Protein AF-A0AAW3SNQ5-F1 (afdb_monomer_lite)

Radius of gyration: 19.01 Å; chains: 1; bounding box: 57×37×53 Å

InterPro domains:
  IPR010557 Protein of unknown function DUF1133 [PF06576] (1-175)

pLDDT: mean 75.86, std 16.38, range [33.84, 95.19]

Secondary structure (DSSP, 8-state):
----S-SS-TT-TT---HHHHHHHHHHHHHHHHHHHHTT-HHHHHHHHHHHTSSS--HHHHHHHHHHHHHTT---HHHHHHHHHHHHHTTT-STT---HHHHHHHHHHHHHHTTT-HHHHHHHIIIIIS---HHHHHHHHHHH-TTS-HHHHHHHHHHHHHHHHHHHHHHHHHHTT--GGGGS--------

Sequence (191 aa):
MIYPSEVGRGGELLRLRTLESVWIQGKLKMWGRWSAINTSPTATDMFKKLLGKYVVSQDDMSKALKALRKKGCSSKELESWVNDMLQQSRHSSLVFCTDDEGLAMDKVIAGAMKDNQPLLRLLERRYQGKMSMREIAEEFHLSHPEMSFMTCRRRIDVWLGMAESMLYQPMCDAFETSSERFYLQSEPITG

Organism: NCBI:txid1201031

Foldseek 3Di:
DDDPQDPDDPDPPQFHGPVLLVVLVLLLLQLLLLVLQVVDPVLVVLVLVQLVDPDRDLVSLVVSLVVCVVVVVPPVVVNVSSVVLSVVVVVDPSNYDHPVSNVLLVVLLCVLCVVPVVLSVLSNCVRNVVDDLLRQLVVVCVVPVVDDSVVSSVVSVSSPSNSSRSSSVSSCVSVVNPPCPPDDPDDPPPD

Structure (mmCIF, N/CA/C/O backbone):
data_AF-A0AAW3SNQ5-F1
#
_entry.id   AF-A0AAW3SNQ5-F1
#
loop_
_atom_site.group_PDB
_atom_site.id
_atom_site.type_symbol
_atom_site.label_atom_id
_atom_site.label_alt_id
_atom_site.label_comp_id
_atom_site.label_asym_id
_atom_site.label_entity_id
_atom_site.label_seq_id
_atom_site.pdbx_PDB_ins_code
_atom_site.Cartn_x
_atom_site.Cartn_y
_atom_site.Cartn_z
_atom_site.occupancy
_atom_site.B_iso_or_equiv
_atom_site.auth_seq_id
_atom_site.auth_comp_id
_atom_site.auth_as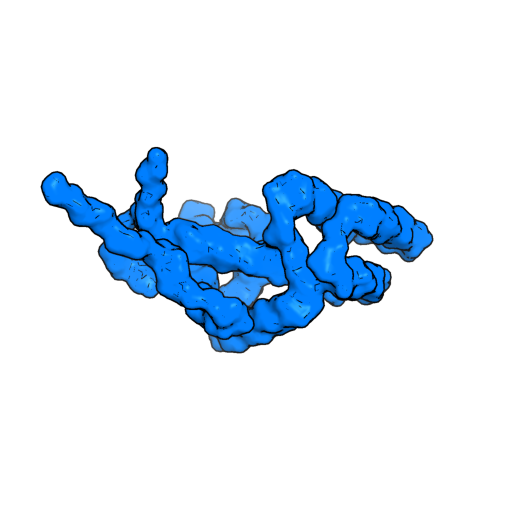ym_id
_atom_site.auth_atom_id
_atom_site.pdbx_PDB_model_num
ATOM 1 N N . MET A 1 1 ? -17.306 19.735 -15.361 1.00 34.09 1 MET A N 1
ATOM 2 C CA . MET A 1 1 ? -15.949 19.169 -15.517 1.00 34.09 1 MET A CA 1
ATOM 3 C C . MET A 1 1 ? -16.126 17.705 -15.885 1.00 34.09 1 MET A C 1
ATOM 5 O O . MET A 1 1 ? -16.608 16.949 -15.054 1.00 34.09 1 MET A O 1
ATOM 9 N N . ILE A 1 2 ? -15.884 17.350 -17.148 1.00 40.62 2 ILE A N 1
ATOM 10 C CA . ILE A 1 2 ? -16.050 15.986 -17.669 1.00 40.62 2 ILE A CA 1
ATOM 11 C C . ILE A 1 2 ? -14.773 15.226 -17.308 1.00 40.62 2 ILE A C 1
ATOM 13 O O . ILE A 1 2 ? -13.710 15.542 -17.838 1.00 40.62 2 ILE A O 1
ATOM 17 N N . TYR A 1 3 ? -14.847 14.297 -16.356 1.00 40.34 3 TYR A N 1
ATOM 18 C CA . TYR A 1 3 ? -13.737 13.382 -16.105 1.00 40.34 3 TYR A CA 1
ATOM 19 C C . TYR A 1 3 ? -13.744 12.315 -17.205 1.00 40.34 3 TYR A C 1
ATOM 21 O O . TYR A 1 3 ? -14.783 11.684 -17.401 1.00 40.34 3 TYR A O 1
ATOM 29 N N . PRO A 1 4 ? -12.629 12.091 -17.920 1.00 41.34 4 PRO A N 1
ATOM 30 C CA . PRO A 1 4 ? -12.526 10.960 -18.828 1.00 41.34 4 PRO A CA 1
ATOM 31 C C . PRO A 1 4 ? -12.700 9.667 -18.024 1.00 41.34 4 PRO A C 1
ATOM 33 O O . PRO A 1 4 ? -11.995 9.450 -17.032 1.00 41.34 4 PRO A O 1
ATOM 36 N N . SER A 1 5 ? -13.638 8.815 -18.439 1.00 50.88 5 SER A N 1
ATOM 37 C CA . SER A 1 5 ? -13.810 7.463 -17.888 1.00 50.88 5 SER A CA 1
ATOM 38 C C . SER A 1 5 ? -12.541 6.622 -18.074 1.00 50.88 5 SER A C 1
ATOM 40 O O . SER A 1 5 ? -12.231 5.777 -17.235 1.00 50.88 5 SER A O 1
ATOM 42 N N . GLU A 1 6 ? -11.770 6.924 -19.123 1.00 43.19 6 GLU A N 1
ATOM 43 C CA . GLU A 1 6 ? -10.512 6.279 -19.488 1.00 43.19 6 GLU A CA 1
ATOM 44 C C . GLU A 1 6 ? -9.504 7.327 -19.995 1.00 43.19 6 GLU A C 1
ATOM 46 O O . GLU A 1 6 ? -9.829 8.186 -20.815 1.00 43.19 6 GLU A O 1
ATOM 51 N N . VAL A 1 7 ? -8.256 7.265 -19.522 1.00 44.06 7 VAL A N 1
ATOM 52 C CA . VAL A 1 7 ? -7.115 8.002 -20.098 1.00 44.06 7 VAL A CA 1
ATOM 53 C C . VAL A 1 7 ? -6.274 7.036 -20.943 1.00 44.06 7 VAL A C 1
ATOM 55 O O . VAL A 1 7 ? -5.194 6.610 -20.537 1.00 44.06 7 VAL A O 1
ATOM 58 N N . GLY A 1 8 ? -6.793 6.629 -22.106 1.00 48.34 8 GLY A N 1
ATOM 59 C CA . GLY A 1 8 ? -6.123 5.690 -23.019 1.00 48.34 8 GLY A CA 1
ATOM 60 C C . GLY A 1 8 ? -7.058 5.083 -24.072 1.00 48.34 8 GLY A C 1
ATOM 61 O O . GLY A 1 8 ? -8.258 5.325 -24.036 1.00 48.34 8 GLY A O 1
ATOM 62 N N . ARG A 1 9 ? -6.513 4.316 -25.032 1.00 38.59 9 ARG A N 1
ATOM 63 C CA . ARG A 1 9 ? -7.330 3.542 -25.988 1.00 38.59 9 ARG A CA 1
ATOM 64 C C . ARG A 1 9 ? -8.012 2.397 -25.237 1.00 38.59 9 ARG A C 1
ATOM 66 O O . ARG A 1 9 ? -7.312 1.561 -24.669 1.00 38.59 9 ARG A O 1
ATOM 73 N N . GLY A 1 10 ? -9.341 2.350 -25.269 1.00 33.84 10 GLY A N 1
ATOM 74 C CA . GLY A 1 10 ? -10.113 1.236 -24.720 1.00 33.84 10 GLY A CA 1
ATOM 75 C C . GLY A 1 10 ? -9.708 -0.095 -25.364 1.00 33.84 10 GLY A C 1
ATOM 76 O O . GLY A 1 10 ? -9.538 -0.172 -26.583 1.00 33.84 10 GLY A O 1
ATOM 77 N N . GLY A 1 11 ? -9.521 -1.130 -24.537 1.00 43.62 11 GLY A N 1
ATOM 78 C CA . GLY A 1 11 ? -9.205 -2.497 -24.978 1.00 43.62 11 GLY A CA 1
ATOM 79 C C . GLY A 1 11 ? -7.876 -3.092 -24.490 1.00 43.62 11 GLY A C 1
ATOM 80 O O . GLY A 1 11 ? -7.612 -4.259 -24.773 1.00 43.62 11 GLY A O 1
ATOM 81 N N . GLU A 1 12 ? -7.043 -2.365 -23.736 1.00 46.72 12 GLU A N 1
ATOM 82 C CA . GLU A 1 12 ? -5.938 -2.999 -22.996 1.00 46.72 12 GLU A CA 1
ATOM 83 C C . GLU A 1 12 ? -6.514 -3.760 -21.791 1.00 46.72 12 GLU A C 1
ATOM 85 O O . GLU A 1 12 ? -6.848 -3.161 -20.772 1.00 46.72 12 GLU A O 1
ATOM 90 N N . LEU A 1 13 ? -6.627 -5.087 -21.929 1.00 48.47 13 LEU A N 1
ATOM 91 C CA . LEU A 1 13 ? -7.238 -6.078 -21.020 1.00 48.47 13 LEU A CA 1
ATOM 92 C C . LEU A 1 13 ? -6.841 -6.035 -19.522 1.00 48.47 13 LEU A C 1
ATOM 94 O O . LEU A 1 13 ? -7.272 -6.896 -18.762 1.00 48.47 13 LEU A O 1
ATOM 98 N N . LEU A 1 14 ? -6.016 -5.087 -19.075 1.00 56.34 14 LEU A N 1
ATOM 99 C CA . LEU A 1 14 ? -5.434 -5.067 -17.731 1.00 56.34 14 LEU A CA 1
ATOM 100 C C . LEU A 1 14 ? -5.520 -3.713 -17.013 1.00 56.34 14 LEU A C 1
ATOM 102 O O . LEU A 1 14 ? -4.988 -3.607 -15.908 1.00 56.34 14 LEU A O 1
ATOM 106 N N . ARG A 1 15 ? -6.159 -2.681 -17.583 1.00 65.75 15 ARG A N 1
ATOM 107 C CA . ARG A 1 15 ? -6.172 -1.343 -16.970 1.00 65.75 15 ARG A CA 1
ATOM 108 C C . ARG A 1 15 ? -7.539 -0.971 -16.397 1.00 65.75 15 ARG A C 1
ATOM 110 O O . ARG A 1 15 ? -8.515 -0.852 -17.126 1.00 65.75 15 ARG A O 1
ATOM 117 N N . LEU A 1 16 ? -7.562 -0.745 -15.085 1.00 79.25 16 LEU A N 1
ATOM 118 C CA . LEU A 1 16 ? -8.713 -0.215 -14.356 1.00 79.25 16 LEU A CA 1
ATOM 119 C C . LEU A 1 16 ? -9.071 1.203 -14.829 1.00 79.25 16 LEU A C 1
ATOM 121 O O . LEU A 1 16 ? -8.192 2.001 -15.175 1.00 79.25 16 LEU A O 1
ATOM 125 N N . ARG A 1 17 ? -10.363 1.531 -14.791 1.00 80.81 17 ARG A N 1
ATOM 126 C CA . ARG A 1 17 ? -10.869 2.893 -15.005 1.00 80.81 17 ARG A CA 1
ATOM 127 C C . ARG A 1 17 ? -10.468 3.796 -13.847 1.00 80.81 17 ARG A C 1
ATOM 129 O O . ARG A 1 17 ? -10.208 3.341 -12.736 1.00 80.81 17 ARG A O 1
ATOM 136 N N . THR A 1 18 ? -10.491 5.107 -14.077 1.00 77.81 18 THR A N 1
ATOM 137 C CA . THR A 1 18 ? -9.990 6.104 -13.115 1.00 77.81 18 THR A CA 1
ATOM 138 C C . THR A 1 18 ? -10.583 5.936 -11.709 1.00 77.81 18 THR A C 1
ATOM 140 O O . THR A 1 18 ? -9.846 5.965 -10.725 1.00 77.81 18 THR A O 1
ATOM 143 N N . LEU A 1 19 ? -11.900 5.729 -11.591 1.00 79.44 19 LEU A N 1
ATOM 144 C CA . LEU A 1 19 ? -12.560 5.562 -10.290 1.00 79.44 19 LEU A CA 1
ATOM 145 C C . LEU A 1 19 ? -12.250 4.213 -9.631 1.00 79.44 19 LEU A C 1
ATOM 147 O O . LEU A 1 19 ? -12.077 4.158 -8.415 1.00 79.44 19 LEU A O 1
ATOM 151 N N . GLU A 1 20 ? -12.125 3.150 -10.424 1.00 82.62 20 GLU A N 1
ATOM 152 C CA . GLU A 1 20 ? -11.753 1.813 -9.951 1.00 82.62 20 GLU A CA 1
ATOM 153 C C . GLU A 1 20 ? -10.324 1.827 -9.399 1.00 82.62 20 GLU A C 1
ATOM 155 O O . GLU A 1 20 ? -10.095 1.375 -8.276 1.00 82.62 20 GLU A O 1
ATOM 160 N N . SER A 1 21 ? -9.388 2.447 -10.133 1.00 83.31 21 SER A N 1
ATOM 161 C CA . SER A 1 21 ? -8.015 2.683 -9.679 1.00 83.31 21 SER A CA 1
ATOM 162 C C . SER A 1 21 ? -7.989 3.485 -8.383 1.00 83.31 21 SER A C 1
ATOM 164 O O . SER A 1 21 ? -7.345 3.079 -7.423 1.00 83.31 21 SER A O 1
ATOM 166 N N . VAL A 1 22 ? -8.708 4.608 -8.308 1.00 83.25 22 VAL A N 1
ATOM 167 C CA . VAL A 1 22 ? -8.738 5.433 -7.088 1.00 83.25 22 VAL A CA 1
ATOM 168 C C . VAL A 1 22 ? -9.273 4.638 -5.896 1.00 83.25 22 VAL A C 1
ATOM 170 O O . VAL A 1 22 ? -8.725 4.745 -4.796 1.00 83.25 22 VAL A O 1
ATOM 173 N N . TRP A 1 23 ? -10.304 3.820 -6.106 1.00 86.12 23 TRP A N 1
ATOM 174 C CA . TRP A 1 23 ? -10.894 3.007 -5.051 1.00 86.12 23 TRP A CA 1
ATOM 175 C C . TRP A 1 23 ? -9.940 1.916 -4.554 1.00 86.12 23 TRP A C 1
ATOM 177 O O . TRP A 1 23 ? -9.669 1.859 -3.350 1.00 86.12 23 TRP A O 1
ATOM 187 N N . ILE A 1 24 ? -9.372 1.100 -5.452 1.00 89.75 24 ILE A N 1
ATOM 188 C CA . ILE A 1 24 ? -8.464 0.016 -5.047 1.00 89.75 24 ILE A CA 1
ATOM 189 C C . ILE A 1 24 ? -7.181 0.570 -4.431 1.00 89.75 24 ILE A C 1
ATOM 191 O O . ILE A 1 24 ? -6.734 0.081 -3.399 1.00 89.75 24 ILE A O 1
ATOM 195 N N . GLN A 1 25 ? -6.634 1.659 -4.976 1.00 90.38 25 GLN A N 1
ATOM 196 C CA . GLN A 1 25 ? -5.469 2.330 -4.401 1.00 90.38 25 GLN A CA 1
ATOM 197 C C . GLN A 1 25 ? -5.784 2.912 -3.020 1.00 90.38 25 GLN A C 1
ATOM 199 O O . GLN A 1 25 ? -4.914 2.938 -2.151 1.00 90.38 25 GLN A O 1
ATOM 204 N N . GLY A 1 26 ? -7.016 3.378 -2.793 1.00 86.69 26 GLY A N 1
ATOM 205 C CA . GLY A 1 26 ? -7.504 3.778 -1.475 1.00 86.69 26 GLY A CA 1
ATOM 206 C C . GLY A 1 26 ? -7.480 2.613 -0.485 1.00 86.69 26 GLY A C 1
ATOM 207 O O . GLY A 1 26 ? -6.845 2.718 0.564 1.00 86.69 26 GLY A O 1
ATOM 208 N N . LYS A 1 27 ? -8.080 1.476 -0.856 1.00 88.88 27 LYS A N 1
ATOM 209 C CA . LYS A 1 27 ? -8.084 0.250 -0.040 1.00 88.88 27 LYS A CA 1
ATOM 210 C C . LYS A 1 27 ? -6.670 -0.262 0.242 1.00 88.88 27 LYS A C 1
ATOM 212 O O . LYS A 1 27 ? -6.334 -0.528 1.391 1.00 88.88 27 LYS A O 1
ATOM 217 N N . LEU A 1 28 ? -5.798 -0.295 -0.760 1.00 91.81 28 LEU A N 1
ATOM 218 C CA . LEU A 1 28 ? -4.408 -0.727 -0.598 1.00 91.81 28 LEU A CA 1
ATOM 219 C C . LEU A 1 28 ? -3.596 0.212 0.300 1.00 91.81 28 LEU A C 1
ATOM 221 O O . LEU A 1 28 ? -2.779 -0.254 1.090 1.00 91.81 28 LEU A O 1
ATOM 225 N N . LYS A 1 29 ? -3.850 1.527 0.259 1.00 87.75 29 LYS A N 1
ATOM 226 C CA . LYS A 1 29 ? -3.258 2.479 1.218 1.00 87.75 29 LYS A CA 1
ATOM 227 C C . LYS A 1 29 ? -3.741 2.234 2.647 1.00 87.75 29 LYS A C 1
ATOM 229 O O . LYS A 1 29 ? -2.946 2.411 3.569 1.00 87.75 29 LYS A O 1
ATOM 234 N N . MET A 1 30 ? -5.008 1.862 2.840 1.00 85.25 30 MET A N 1
ATOM 235 C CA . MET A 1 30 ? -5.549 1.493 4.155 1.00 85.25 30 MET A CA 1
ATOM 236 C C . MET A 1 30 ? -4.902 0.199 4.662 1.00 85.25 30 MET A C 1
ATOM 238 O O . MET A 1 30 ? -4.376 0.178 5.773 1.00 85.25 30 MET A O 1
ATOM 242 N N . TRP A 1 31 ? -4.847 -0.837 3.820 1.00 90.19 31 TRP A N 1
ATOM 243 C CA . TRP A 1 31 ? -4.194 -2.107 4.143 1.00 90.19 31 TRP A CA 1
ATOM 244 C C . TRP A 1 31 ? -2.708 -1.932 4.466 1.00 90.19 31 TRP A C 1
ATOM 246 O O . TRP A 1 31 ? -2.272 -2.356 5.530 1.00 90.19 31 TRP A O 1
ATOM 256 N N . GLY A 1 32 ? -1.935 -1.252 3.615 1.00 88.12 32 GLY A N 1
ATOM 257 C CA . GLY A 1 32 ? -0.494 -1.077 3.827 1.00 88.12 32 GLY A CA 1
ATOM 258 C C . GLY A 1 32 ? -0.169 -0.299 5.104 1.00 88.12 32 GLY A C 1
ATOM 259 O O . GLY A 1 32 ? 0.838 -0.548 5.764 1.00 88.12 32 GLY A O 1
ATOM 260 N N . ARG A 1 33 ? -1.063 0.606 5.516 1.00 79.69 33 ARG A N 1
ATOM 261 C CA . ARG A 1 33 ? -0.994 1.250 6.830 1.00 79.69 33 ARG A CA 1
ATOM 262 C C . ARG A 1 33 ? -1.221 0.246 7.947 1.00 79.69 33 ARG A C 1
ATOM 264 O O . ARG A 1 33 ? -0.382 0.149 8.834 1.00 79.69 33 ARG A O 1
ATOM 271 N N . TRP A 1 34 ? -2.346 -0.459 7.908 1.00 83.25 34 TRP A N 1
ATOM 272 C CA . TRP A 1 34 ? -2.719 -1.427 8.932 1.00 83.25 34 TRP A CA 1
ATOM 273 C C . TRP A 1 34 ? -1.663 -2.532 9.090 1.00 83.25 34 TRP A C 1
ATOM 275 O O . TRP A 1 34 ? -1.223 -2.794 10.209 1.00 83.25 34 TRP A O 1
ATOM 285 N N . SER A 1 35 ? -1.157 -3.098 7.989 1.00 83.69 35 SER A N 1
ATOM 286 C CA . SER A 1 35 ? -0.163 -4.177 8.035 1.00 83.69 35 SER A CA 1
ATOM 287 C C . SER A 1 35 ? 1.192 -3.714 8.577 1.00 83.69 35 SER A C 1
ATOM 289 O O . SER A 1 35 ? 1.861 -4.473 9.274 1.00 83.69 35 SER A O 1
ATOM 291 N N . ALA A 1 36 ? 1.592 -2.457 8.341 1.00 74.62 36 ALA A N 1
ATOM 292 C CA . ALA A 1 36 ? 2.830 -1.897 8.889 1.00 74.62 36 ALA A CA 1
ATOM 293 C C . ALA A 1 36 ? 2.827 -1.803 10.428 1.00 74.62 36 ALA A C 1
ATOM 295 O O . ALA A 1 36 ? 3.885 -1.877 11.053 1.00 74.62 36 ALA A O 1
ATOM 296 N N . ILE A 1 37 ? 1.655 -1.659 11.059 1.00 68.62 37 ILE A N 1
ATOM 297 C CA . ILE A 1 37 ? 1.535 -1.602 12.526 1.00 68.62 37 ILE A CA 1
ATOM 298 C C . ILE A 1 37 ? 1.889 -2.951 13.156 1.00 68.62 37 ILE A C 1
ATOM 300 O O . ILE A 1 37 ? 2.573 -2.989 14.182 1.00 68.62 37 ILE A O 1
ATOM 304 N N . ASN A 1 38 ? 1.450 -4.046 12.530 1.00 63.53 38 ASN A N 1
ATOM 305 C CA . ASN A 1 38 ? 1.682 -5.406 13.019 1.00 63.53 38 ASN A CA 1
ATOM 306 C C . ASN A 1 38 ? 3.171 -5.796 13.011 1.00 63.53 38 ASN A C 1
ATOM 308 O O . ASN A 1 38 ? 3.557 -6.748 13.685 1.00 63.53 38 ASN A O 1
ATOM 312 N N . THR A 1 39 ? 4.032 -5.030 12.333 1.00 64.00 39 THR A N 1
ATOM 313 C CA . THR A 1 39 ? 5.491 -5.207 12.361 1.00 64.00 39 THR A CA 1
ATOM 314 C C . THR A 1 39 ? 6.114 -4.805 13.712 1.00 64.00 39 THR A C 1
ATOM 316 O O . THR A 1 39 ? 7.246 -5.187 14.003 1.00 64.00 39 THR A O 1
ATOM 319 N N . SER A 1 40 ? 5.398 -4.068 14.580 1.00 62.88 40 SER A N 1
ATOM 320 C CA . SER A 1 40 ? 5.881 -3.670 15.913 1.00 62.88 40 SER A CA 1
ATOM 321 C C . SER A 1 40 ? 4.974 -4.186 17.048 1.00 62.88 40 SER A C 1
ATOM 323 O O . SER A 1 40 ? 3.901 -3.617 17.294 1.00 62.88 40 SER A O 1
ATOM 325 N N . PRO A 1 41 ? 5.409 -5.203 17.821 1.00 63.66 41 PRO A N 1
ATOM 326 C CA . PRO A 1 41 ? 4.601 -5.814 18.884 1.00 63.66 41 PRO A CA 1
ATOM 327 C C . PRO A 1 41 ? 4.130 -4.820 19.957 1.00 63.66 41 PRO A C 1
ATOM 329 O O . PRO A 1 41 ? 2.977 -4.840 20.376 1.00 63.66 41 PRO A O 1
ATOM 332 N N . THR A 1 42 ? 4.995 -3.887 20.365 1.00 63.38 42 THR A N 1
ATOM 333 C CA . THR A 1 42 ? 4.710 -2.923 21.446 1.00 63.38 42 THR A CA 1
ATOM 334 C C . THR A 1 42 ? 3.683 -1.857 21.049 1.00 63.38 42 THR A C 1
ATOM 336 O O . THR A 1 42 ? 2.961 -1.329 21.901 1.00 63.38 42 THR A O 1
ATOM 339 N N . ALA A 1 43 ? 3.615 -1.527 19.759 1.00 62.25 43 ALA A N 1
ATOM 340 C CA . ALA A 1 43 ? 2.672 -0.559 19.217 1.00 62.25 43 ALA A CA 1
ATOM 341 C C . ALA A 1 43 ? 1.307 -1.191 18.906 1.00 62.25 43 ALA A C 1
ATOM 343 O O . ALA A 1 43 ? 0.272 -0.548 19.104 1.00 62.25 43 ALA A O 1
ATOM 344 N N . THR A 1 44 ? 1.310 -2.459 18.488 1.00 65.19 44 THR A N 1
ATOM 345 C CA . THR A 1 44 ? 0.132 -3.222 18.052 1.00 65.19 44 THR A CA 1
ATOM 346 C C . THR A 1 44 ? -1.018 -3.158 19.064 1.00 65.19 44 THR A C 1
ATOM 348 O O . THR A 1 44 ? -2.134 -2.791 18.703 1.00 65.19 44 THR A O 1
ATOM 351 N N . ASP A 1 45 ? -0.757 -3.398 20.353 1.00 67.81 45 ASP A N 1
ATOM 352 C CA . ASP A 1 45 ? -1.800 -3.394 21.395 1.00 67.81 45 ASP A CA 1
ATOM 353 C C . ASP A 1 45 ? -2.488 -2.038 21.589 1.00 67.81 45 ASP A C 1
ATOM 355 O O . ASP A 1 45 ? -3.657 -1.958 21.978 1.00 67.81 45 ASP A O 1
ATOM 359 N N . MET A 1 46 ? -1.768 -0.943 21.351 1.00 67.12 46 MET A N 1
ATOM 360 C CA . MET A 1 46 ? -2.335 0.397 21.458 1.00 67.12 46 MET A CA 1
ATOM 361 C C . MET A 1 46 ? -3.146 0.761 20.221 1.00 67.12 46 MET A C 1
ATOM 363 O O . MET A 1 46 ? -4.205 1.371 20.359 1.00 67.12 46 MET A O 1
ATOM 367 N N . PHE A 1 47 ? -2.694 0.352 19.035 1.00 65.69 47 PHE A N 1
ATOM 368 C CA . PHE A 1 47 ? -3.455 0.548 17.805 1.00 65.69 47 PHE A CA 1
ATOM 369 C C . PHE A 1 47 ? -4.713 -0.295 17.756 1.00 65.69 47 PHE A C 1
ATOM 371 O O . PHE A 1 47 ? -5.749 0.248 17.402 1.00 65.69 47 PHE A O 1
ATOM 378 N N . LYS A 1 48 ? -4.685 -1.546 18.220 1.00 67.69 48 LYS A N 1
ATOM 379 C CA . LYS A 1 48 ? -5.898 -2.369 18.349 1.00 67.69 48 LYS A CA 1
ATOM 380 C C . LYS A 1 48 ? -6.984 -1.667 19.168 1.00 67.69 48 LYS A C 1
ATOM 382 O O . LYS A 1 48 ? -8.145 -1.652 18.778 1.00 67.69 48 LYS A O 1
ATOM 387 N N . LYS A 1 49 ? -6.607 -0.988 20.258 1.00 69.38 49 LYS A N 1
ATOM 388 C CA . LYS A 1 49 ? -7.546 -0.190 21.070 1.00 69.38 49 LYS A CA 1
ATOM 389 C C . LYS A 1 49 ? -8.062 1.070 20.370 1.00 69.38 49 LYS A C 1
ATOM 391 O O . LYS A 1 49 ? -9.148 1.533 20.702 1.00 69.38 49 LYS A O 1
ATOM 396 N N . LEU A 1 50 ? -7.285 1.651 19.457 1.00 67.12 50 LEU A N 1
ATOM 397 C CA . LEU A 1 50 ? -7.698 2.819 18.673 1.00 67.12 50 LEU A CA 1
ATOM 398 C C . LEU A 1 50 ? -8.603 2.403 17.516 1.00 67.12 50 LEU A C 1
ATOM 400 O O . LEU A 1 50 ? -9.678 2.965 17.372 1.00 67.12 50 LEU A O 1
ATOM 404 N N . LEU A 1 51 ? -8.189 1.399 16.744 1.00 63.41 51 LEU A N 1
ATOM 405 C CA . LEU A 1 51 ? -8.891 0.879 15.570 1.00 63.41 51 LEU A CA 1
ATOM 406 C C . LEU A 1 51 ? -10.156 0.092 15.931 1.00 63.41 51 LEU A C 1
ATOM 408 O O . LEU A 1 51 ? -11.064 -0.002 15.116 1.00 63.41 51 LEU A O 1
ATOM 412 N N . GLY A 1 52 ? -10.251 -0.427 17.158 1.00 63.69 52 GLY A N 1
ATOM 413 C CA . GLY A 1 52 ? -11.493 -0.990 17.692 1.00 63.69 52 GLY A CA 1
ATOM 414 C C . GLY A 1 52 ? -12.583 0.058 17.954 1.00 63.69 52 GLY A C 1
ATOM 415 O O . GLY A 1 52 ? -13.717 -0.306 18.258 1.00 63.69 52 GLY A O 1
ATOM 416 N N . LYS A 1 53 ? -12.275 1.360 17.858 1.00 64.44 53 LYS A N 1
ATOM 417 C CA . LYS A 1 53 ? -13.289 2.418 17.891 1.00 64.44 53 LYS A CA 1
ATOM 418 C C . LYS A 1 53 ? -13.846 2.635 16.487 1.00 64.44 53 LYS A C 1
ATOM 420 O O . LYS A 1 53 ? -13.089 2.840 15.548 1.00 64.44 53 LYS A O 1
ATOM 425 N N . TYR A 1 54 ? -15.173 2.712 16.383 1.00 54.09 54 TYR A N 1
ATOM 426 C CA . TYR A 1 54 ? -15.888 3.001 15.132 1.00 54.09 54 TYR A CA 1
ATOM 427 C C . TYR A 1 54 ? -15.456 4.327 14.472 1.00 54.09 54 TYR A C 1
ATOM 429 O O . TYR A 1 54 ? -15.501 4.468 13.255 1.00 54.09 54 TYR A O 1
ATOM 437 N N . VAL A 1 55 ? -15.000 5.300 15.270 1.00 62.34 55 VAL A N 1
ATOM 438 C CA . VAL A 1 55 ? -14.411 6.555 14.788 1.00 62.34 55 VAL A CA 1
ATOM 439 C C . VAL A 1 55 ? -13.160 6.859 15.602 1.00 62.34 55 VAL A C 1
ATOM 441 O O . VAL A 1 55 ? -13.220 6.992 16.826 1.00 62.34 55 VAL A O 1
ATOM 444 N N . VAL A 1 56 ? -12.029 7.001 14.915 1.00 65.62 56 VAL A N 1
ATOM 445 C CA . VAL A 1 56 ? -10.764 7.436 15.515 1.00 65.62 56 VAL A CA 1
ATOM 446 C C . VAL A 1 56 ? -10.680 8.959 15.446 1.00 65.62 56 VAL A C 1
ATOM 448 O O . VAL A 1 56 ? -10.625 9.535 14.361 1.00 65.62 56 VAL A O 1
ATOM 451 N N . SER A 1 57 ? -10.661 9.629 16.601 1.00 69.44 57 SER A N 1
ATOM 452 C CA . SER A 1 57 ? -10.521 11.090 16.664 1.00 69.44 57 SER A CA 1
ATOM 453 C C . SER A 1 57 ? -9.053 11.548 16.644 1.00 69.44 57 SER A C 1
ATOM 455 O O . SER A 1 57 ? -8.135 10.798 16.990 1.00 69.44 57 SER A O 1
ATOM 457 N N . GLN A 1 58 ? -8.814 12.822 16.304 1.00 67.25 58 GLN A N 1
ATOM 458 C CA . GLN A 1 58 ? -7.480 13.446 16.380 1.00 67.25 58 GLN A CA 1
ATOM 459 C C . GLN A 1 58 ? -6.885 13.38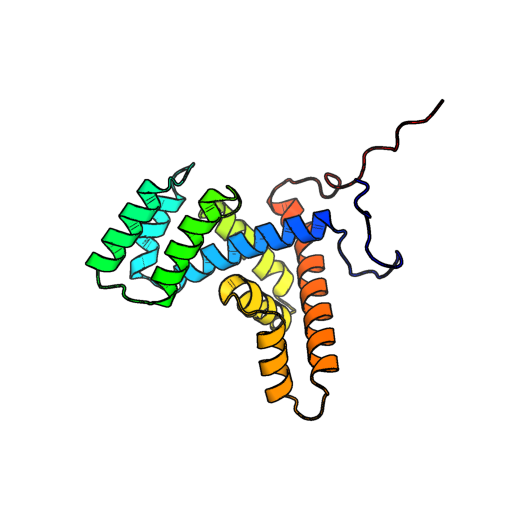4 17.801 1.00 67.25 58 GLN A C 1
ATOM 461 O O . GLN A 1 58 ? -5.670 13.231 17.976 1.00 67.25 58 GLN A O 1
ATOM 466 N N . ASP A 1 59 ? -7.739 13.449 18.821 1.00 74.75 59 ASP A N 1
ATOM 467 C CA . ASP A 1 59 ? -7.336 13.367 20.222 1.00 74.75 59 ASP A CA 1
ATOM 468 C C . ASP A 1 59 ? -6.925 11.949 20.617 1.00 74.75 59 ASP A C 1
ATOM 470 O O . ASP A 1 59 ? -5.963 11.775 21.369 1.00 74.75 59 ASP A O 1
ATOM 474 N N . ASP A 1 60 ? -7.605 10.931 20.087 1.00 70.44 60 ASP A N 1
ATOM 475 C CA . ASP A 1 60 ? -7.250 9.527 20.304 1.00 70.44 60 ASP A CA 1
ATOM 476 C C . ASP A 1 60 ? -5.858 9.215 19.740 1.00 70.44 60 ASP A C 1
ATOM 478 O O . ASP A 1 60 ? -5.022 8.627 20.430 1.00 70.44 60 ASP A O 1
ATOM 482 N N . MET A 1 61 ? -5.558 9.704 18.535 1.00 70.50 61 MET A N 1
ATOM 483 C CA . MET A 1 61 ? -4.231 9.576 17.925 1.00 70.50 61 MET A CA 1
ATOM 484 C C . MET A 1 61 ? -3.151 10.357 18.687 1.00 70.50 61 MET A C 1
ATOM 486 O O . MET A 1 61 ? -2.054 9.847 18.919 1.00 70.50 61 MET A O 1
ATOM 490 N N . SER A 1 62 ? -3.455 11.575 19.142 1.00 75.50 62 SER A N 1
ATOM 491 C CA . SER A 1 62 ? -2.512 12.388 19.924 1.00 75.50 62 SER A CA 1
ATOM 492 C C . SER A 1 62 ? -2.184 11.743 21.278 1.00 75.50 62 SER A C 1
ATOM 494 O O . SER A 1 62 ? -1.038 11.781 21.737 1.00 75.50 62 SER A O 1
ATOM 496 N N . LYS A 1 63 ? -3.175 11.107 21.916 1.00 80.44 63 LYS A N 1
ATOM 497 C CA . LYS A 1 63 ? -2.989 10.306 23.137 1.00 80.44 63 LYS A CA 1
ATOM 498 C C . LYS A 1 63 ? -2.150 9.058 22.866 1.00 80.44 63 LYS A C 1
ATOM 500 O O . LYS A 1 63 ? -1.258 8.753 23.658 1.00 80.44 63 LYS A O 1
ATOM 505 N N . ALA A 1 64 ? -2.387 8.379 21.746 1.00 74.94 64 ALA A N 1
ATOM 506 C CA . ALA A 1 64 ? -1.606 7.220 21.334 1.00 74.94 64 ALA A CA 1
ATOM 507 C C . ALA A 1 64 ? -0.130 7.564 21.125 1.00 74.94 64 ALA A C 1
ATOM 509 O O . ALA A 1 64 ? 0.739 6.892 21.674 1.00 74.94 64 ALA A O 1
ATOM 510 N N . LEU A 1 65 ? 0.155 8.660 20.420 1.00 74.12 65 LEU A N 1
ATOM 511 C CA . LEU A 1 65 ? 1.518 9.122 20.163 1.00 74.12 65 LEU A CA 1
ATOM 512 C C . LEU A 1 65 ? 2.251 9.467 21.468 1.00 74.12 65 LEU A C 1
ATOM 514 O O . LEU A 1 65 ? 3.382 9.029 21.684 1.00 74.12 65 LEU A O 1
ATOM 518 N N . LYS A 1 66 ? 1.589 10.175 22.396 1.00 78.94 66 LYS A N 1
ATOM 519 C CA . LYS A 1 66 ? 2.145 10.455 23.734 1.00 78.94 66 LYS A CA 1
ATOM 520 C C . LYS A 1 66 ? 2.461 9.174 24.511 1.00 78.94 66 LYS A C 1
ATOM 522 O O . LYS A 1 66 ? 3.493 9.097 25.177 1.00 78.94 66 LYS A O 1
ATOM 527 N N . ALA A 1 67 ? 1.595 8.167 24.429 1.00 75.94 67 ALA A N 1
ATOM 528 C CA . ALA A 1 67 ? 1.796 6.896 25.113 1.00 75.94 67 ALA A CA 1
ATOM 529 C C . ALA A 1 67 ? 2.890 6.025 24.456 1.00 75.94 67 ALA A C 1
ATOM 531 O O . ALA A 1 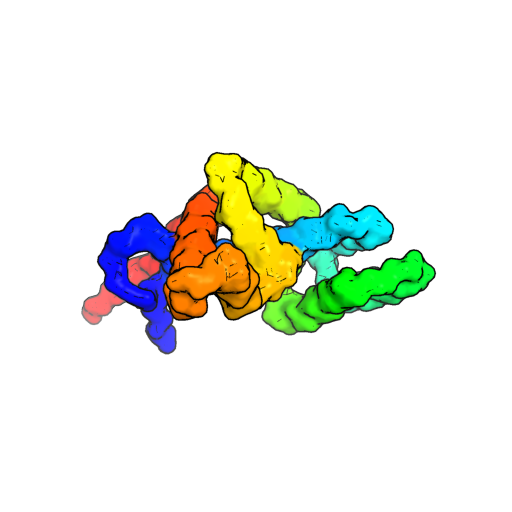67 ? 3.641 5.377 25.184 1.00 75.94 67 ALA A O 1
ATOM 532 N N . LEU A 1 68 ? 3.050 6.064 23.127 1.00 71.19 68 LEU A N 1
ATOM 533 C CA . LEU A 1 68 ? 4.143 5.390 22.409 1.00 71.19 68 LEU A CA 1
ATOM 534 C C . LEU A 1 68 ? 5.506 5.976 22.790 1.00 71.19 68 LEU A C 1
ATOM 536 O O . LEU A 1 68 ? 6.417 5.228 23.150 1.00 71.19 68 LEU A O 1
ATOM 540 N N . ARG A 1 69 ? 5.608 7.311 22.829 1.00 75.19 69 ARG A N 1
ATOM 541 C CA . ARG A 1 69 ? 6.800 8.024 23.318 1.00 75.19 69 ARG A CA 1
ATOM 542 C C . ARG A 1 69 ? 7.160 7.636 24.745 1.00 75.19 69 ARG A C 1
ATOM 544 O O . ARG A 1 69 ? 8.313 7.335 25.034 1.00 75.19 69 ARG A O 1
ATOM 551 N N . LYS A 1 70 ? 6.163 7.582 25.634 1.00 78.38 70 LYS A N 1
ATOM 552 C CA . LYS A 1 70 ? 6.359 7.198 27.040 1.00 78.38 70 LYS A CA 1
ATOM 553 C C . LYS A 1 70 ? 6.846 5.752 27.201 1.00 78.38 70 LYS A C 1
ATOM 555 O O . LYS A 1 70 ? 7.567 5.464 28.148 1.00 78.38 70 LYS A O 1
ATOM 560 N N . LYS A 1 71 ? 6.470 4.854 26.287 1.00 71.12 71 LYS A N 1
ATOM 561 C CA . LYS A 1 71 ? 6.912 3.450 26.265 1.00 71.12 71 LYS A CA 1
ATOM 562 C C . LYS A 1 71 ? 8.271 3.236 25.582 1.00 71.12 71 LYS A C 1
ATOM 564 O O . LYS A 1 71 ? 8.671 2.092 25.402 1.00 71.12 71 LYS A O 1
ATOM 569 N N . GLY A 1 72 ? 8.966 4.299 25.172 1.00 64.62 72 GLY A N 1
ATOM 570 C CA . GLY A 1 72 ? 10.265 4.186 24.505 1.00 64.62 72 GLY A CA 1
ATOM 571 C C . GLY A 1 72 ? 10.191 3.612 23.086 1.00 64.62 72 GLY A C 1
ATOM 572 O O . GLY A 1 72 ? 11.223 3.262 22.520 1.00 64.62 72 GLY A O 1
ATOM 573 N N . CYS A 1 73 ? 8.996 3.537 22.482 1.00 60.88 73 CYS A N 1
ATOM 574 C CA . CYS A 1 73 ? 8.825 3.177 21.073 1.00 60.88 73 CYS A CA 1
ATOM 575 C C . CYS A 1 73 ? 9.228 4.359 20.181 1.00 60.88 73 CYS A C 1
ATOM 577 O O . CYS A 1 73 ? 8.390 4.996 19.557 1.00 60.88 73 CYS A O 1
ATOM 579 N N . SER A 1 74 ? 10.529 4.645 20.135 1.00 56.59 74 SER A N 1
ATOM 580 C CA . SER A 1 74 ? 11.158 5.645 19.263 1.00 56.59 74 SER A CA 1
ATOM 581 C C . SER A 1 74 ? 11.505 5.045 17.894 1.00 56.59 74 SER A C 1
ATOM 583 O O . SER A 1 74 ? 12.546 5.347 17.307 1.00 56.59 74 SER A O 1
ATOM 585 N N . SER A 1 75 ? 10.670 4.143 17.360 1.00 61.34 75 SER A N 1
ATOM 586 C CA . SER A 1 75 ? 10.792 3.856 15.931 1.00 61.34 75 SER A CA 1
ATOM 587 C C . SER A 1 75 ? 10.354 5.131 15.222 1.00 61.34 75 SER A C 1
ATOM 589 O O . SER A 1 75 ? 9.166 5.458 15.192 1.00 61.34 75 SER A O 1
ATOM 591 N N . LYS A 1 76 ? 11.326 5.901 14.716 1.00 65.69 76 LYS A N 1
ATOM 592 C CA . LYS A 1 76 ? 11.075 7.120 13.934 1.00 65.69 76 LYS A CA 1
ATOM 593 C C . LYS A 1 76 ? 10.080 6.851 12.805 1.00 65.69 76 LYS A C 1
ATOM 595 O O . LYS A 1 76 ? 9.288 7.726 12.480 1.00 65.69 76 LYS A O 1
ATOM 600 N N . GLU A 1 77 ? 10.089 5.638 12.258 1.00 62.03 77 GLU A N 1
ATOM 601 C CA . GLU A 1 77 ? 9.154 5.167 11.236 1.00 62.03 77 GLU A CA 1
ATOM 602 C C . GLU A 1 77 ? 7.722 5.111 11.768 1.00 62.03 77 GLU A C 1
ATOM 604 O O . GLU A 1 77 ? 6.797 5.580 11.112 1.00 62.03 77 GLU A O 1
ATOM 609 N N . LEU A 1 78 ? 7.541 4.618 12.992 1.00 66.44 78 LEU A N 1
ATOM 610 C CA . LEU A 1 78 ? 6.238 4.470 13.627 1.00 66.44 78 LEU A CA 1
ATOM 611 C C . LEU A 1 78 ? 5.682 5.822 14.099 1.00 66.44 78 LEU A C 1
ATOM 613 O O . LEU A 1 78 ? 4.511 6.116 13.876 1.00 66.44 78 LEU A O 1
ATOM 617 N N . GLU A 1 79 ? 6.521 6.700 14.660 1.00 68.31 79 GLU A N 1
ATOM 618 C CA . GLU A 1 79 ? 6.123 8.087 14.948 1.00 68.31 79 GLU A CA 1
ATOM 619 C C . GLU A 1 79 ? 5.786 8.872 13.675 1.00 68.31 79 GLU A C 1
ATOM 621 O O . GLU A 1 79 ? 4.778 9.580 13.639 1.00 68.31 79 GLU A O 1
ATOM 626 N N . SER A 1 80 ? 6.606 8.747 12.627 1.00 70.06 80 SER A N 1
ATOM 627 C CA . SER A 1 80 ? 6.340 9.334 11.308 1.00 70.06 80 SER A CA 1
ATOM 628 C C . SER A 1 80 ? 5.002 8.843 10.762 1.00 70.06 80 SER A C 1
ATOM 630 O O . SER A 1 80 ? 4.165 9.632 10.333 1.00 70.06 80 SER A O 1
ATOM 632 N N . TRP A 1 81 ? 4.736 7.545 10.891 1.00 67.38 81 TRP A N 1
ATOM 633 C CA . TRP A 1 81 ? 3.506 6.929 10.426 1.00 67.38 81 TRP A CA 1
ATOM 634 C C . TRP A 1 81 ? 2.258 7.433 11.174 1.00 67.38 81 TRP A C 1
ATOM 636 O O . TRP A 1 81 ? 1.246 7.718 10.532 1.00 67.38 81 TRP A O 1
ATOM 646 N N . VAL A 1 82 ? 2.322 7.632 12.498 1.00 69.69 82 VAL A N 1
ATOM 647 C CA . VAL A 1 82 ? 1.197 8.204 13.270 1.00 69.69 82 VAL A CA 1
ATOM 648 C C . VAL A 1 82 ? 0.976 9.672 12.939 1.00 69.69 82 VAL A C 1
ATOM 650 O O . VAL A 1 82 ? -0.167 10.111 12.825 1.00 69.69 82 VAL A O 1
ATOM 653 N N . ASN A 1 83 ? 2.053 10.439 12.771 1.00 72.69 83 ASN A N 1
ATOM 654 C CA . ASN A 1 83 ? 1.955 11.838 12.360 1.00 72.69 83 ASN A CA 1
ATOM 655 C C . ASN A 1 83 ? 1.349 11.966 10.955 1.00 72.69 83 ASN A C 1
ATOM 657 O O . ASN A 1 83 ? 0.474 12.804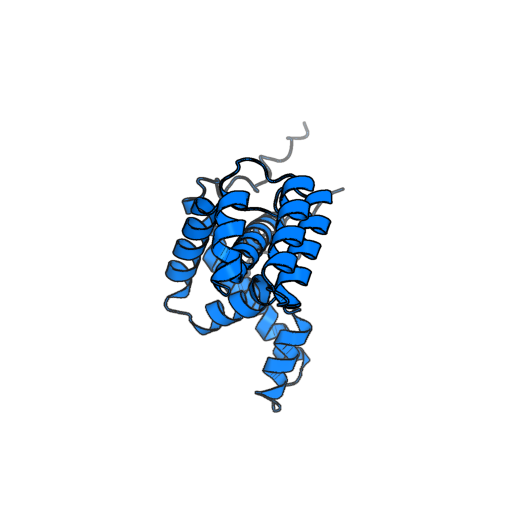 10.742 1.00 72.69 83 ASN A O 1
ATOM 661 N N . ASP A 1 84 ? 1.731 11.090 10.028 1.00 70.69 84 ASP A N 1
ATOM 662 C CA . ASP A 1 84 ? 1.118 10.983 8.704 1.00 70.69 84 ASP A CA 1
ATOM 663 C C . ASP A 1 84 ? -0.370 10.633 8.785 1.00 70.69 84 ASP A C 1
ATOM 665 O O . ASP A 1 84 ? -1.180 11.180 8.035 1.00 70.69 84 ASP A O 1
ATOM 669 N N . MET A 1 85 ? -0.756 9.716 9.677 1.00 68.19 85 MET A N 1
ATOM 670 C CA . MET A 1 85 ? -2.166 9.406 9.917 1.00 68.19 85 MET A CA 1
ATOM 671 C C . MET A 1 85 ? -2.938 10.617 10.438 1.00 68.19 85 MET A C 1
ATOM 673 O O . MET A 1 85 ? -3.993 10.930 9.894 1.00 68.19 85 MET A O 1
ATOM 677 N N . LEU A 1 86 ? -2.386 11.325 11.426 1.00 69.50 86 LEU A N 1
ATOM 678 C CA . LEU A 1 86 ? -2.955 12.551 11.993 1.00 69.50 86 LEU A CA 1
ATOM 679 C C . LEU A 1 86 ? -3.125 13.659 10.952 1.00 69.50 86 LEU A C 1
ATOM 681 O O . LEU A 1 86 ? -4.100 14.407 11.000 1.00 69.50 86 LEU A O 1
ATOM 685 N N . GLN A 1 87 ? -2.171 13.805 10.032 1.00 70.69 87 GLN A N 1
ATOM 686 C CA . GLN A 1 87 ? -2.283 14.787 8.958 1.00 70.69 87 GLN A CA 1
ATOM 687 C C . GLN A 1 87 ? -3.355 14.381 7.949 1.00 70.69 87 GLN A C 1
ATOM 689 O O . GLN A 1 87 ? -4.175 15.206 7.559 1.00 70.69 87 GLN A O 1
ATOM 694 N N . GLN A 1 88 ? -3.395 13.113 7.549 1.00 65.75 88 GLN A N 1
ATOM 695 C CA . GLN A 1 88 ? -4.302 12.662 6.494 1.00 65.75 88 GLN A CA 1
ATOM 696 C C . GLN A 1 88 ? -5.745 12.510 6.972 1.00 65.75 88 GLN A C 1
ATOM 698 O O . GLN A 1 88 ? -6.660 12.772 6.193 1.00 65.75 88 GLN A O 1
ATOM 703 N N . SER A 1 89 ? -5.966 12.201 8.253 1.00 65.62 89 SER A N 1
ATOM 704 C CA . SER A 1 89 ? -7.306 12.179 8.848 1.00 65.62 89 SER A CA 1
ATOM 705 C C . SER A 1 89 ? -8.002 13.542 8.801 1.00 65.62 89 SER A C 1
ATOM 707 O O . SER A 1 89 ? -9.223 13.606 8.875 1.00 65.62 89 SER A O 1
ATOM 709 N N . ARG A 1 90 ? -7.241 14.643 8.676 1.00 65.69 90 ARG A N 1
ATOM 710 C CA . ARG A 1 90 ? -7.793 15.997 8.482 1.00 65.69 90 ARG A CA 1
ATOM 711 C C . ARG A 1 90 ? -8.376 16.202 7.087 1.00 65.69 90 ARG A C 1
ATOM 713 O O . ARG A 1 90 ? -9.185 17.102 6.900 1.00 65.69 90 ARG A O 1
ATOM 720 N N . HIS A 1 91 ? -7.945 15.396 6.120 1.00 63.88 91 HIS A N 1
ATOM 721 C CA . HIS A 1 91 ? -8.323 15.527 4.717 1.00 63.88 91 HIS A CA 1
ATOM 722 C C . HIS A 1 91 ? -9.298 14.434 4.263 1.00 63.88 91 HIS A C 1
ATOM 724 O O . HIS A 1 91 ? -10.081 14.671 3.348 1.00 63.88 91 HIS A O 1
ATOM 730 N N . SER A 1 92 ? -9.273 13.245 4.877 1.00 58.78 92 SER A N 1
ATOM 731 C CA . SER A 1 92 ? -10.176 12.146 4.528 1.00 58.78 92 SER A CA 1
ATOM 732 C C . SER A 1 92 ? -10.370 11.158 5.679 1.00 58.78 92 SER A C 1
ATOM 734 O O . SER A 1 92 ? -9.428 10.835 6.400 1.00 58.78 92 SER A O 1
ATOM 736 N N . SER A 1 93 ? -11.584 10.618 5.806 1.00 55.94 93 SER A N 1
ATOM 737 C CA . SER A 1 93 ? -11.895 9.49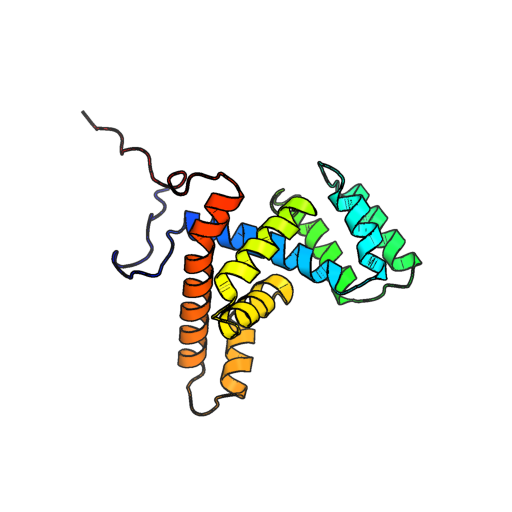3 6.696 1.00 55.94 93 SER A CA 1
ATOM 738 C C . SER A 1 93 ? -11.401 8.141 6.160 1.00 55.94 93 SER A C 1
ATOM 740 O O . SER A 1 93 ? -11.274 7.202 6.939 1.00 55.94 93 SER A O 1
ATOM 742 N N . LEU A 1 94 ? -11.034 8.046 4.872 1.00 55.88 94 LEU A N 1
ATOM 743 C CA . LEU A 1 94 ? -10.537 6.827 4.198 1.00 55.88 94 LEU A CA 1
ATOM 744 C C . LEU A 1 94 ? -9.107 6.427 4.610 1.00 55.88 94 LEU A C 1
ATOM 746 O O . LEU A 1 94 ? -8.418 5.699 3.902 1.00 55.88 94 LEU A O 1
ATOM 750 N N . VAL A 1 95 ? -8.617 6.955 5.727 1.00 60.06 95 VAL A N 1
ATOM 751 C CA . VAL A 1 95 ? -7.264 6.703 6.239 1.00 60.06 95 VAL A CA 1
ATOM 752 C C . VAL A 1 95 ? -7.245 5.507 7.193 1.00 60.06 95 VAL A C 1
ATOM 754 O O . VAL A 1 95 ? -6.184 4.914 7.396 1.00 60.06 95 VAL A O 1
ATOM 757 N N . PHE A 1 96 ? -8.401 5.137 7.751 1.00 62.97 96 PHE A N 1
ATOM 758 C CA . PHE A 1 96 ? -8.533 4.101 8.773 1.00 62.97 96 PHE A CA 1
ATOM 759 C C . PHE A 1 96 ? -9.351 2.928 8.253 1.00 62.97 96 PHE A C 1
ATOM 761 O O . PHE A 1 96 ? -10.425 3.138 7.698 1.00 62.97 96 PHE A O 1
ATOM 768 N N . CYS A 1 97 ? -8.850 1.714 8.475 1.00 73.31 97 CYS A N 1
ATOM 769 C CA . CYS A 1 97 ? -9.657 0.500 8.449 1.00 73.31 97 CYS A CA 1
ATOM 770 C C . CYS A 1 97 ? -9.682 -0.114 9.850 1.00 73.31 97 CYS A C 1
ATOM 772 O O . CYS A 1 97 ? -8.725 0.048 10.618 1.00 73.31 97 CYS A O 1
ATOM 774 N N . THR A 1 98 ? -10.764 -0.810 10.188 1.00 75.06 98 THR A N 1
ATOM 775 C CA . THR A 1 98 ? -10.813 -1.630 11.407 1.00 75.06 98 THR A CA 1
ATOM 776 C C . THR A 1 98 ? -9.891 -2.848 11.274 1.00 75.06 98 THR A C 1
ATOM 778 O O . THR A 1 98 ? -9.375 -3.137 10.191 1.00 75.06 98 THR A O 1
ATOM 781 N N . ASP A 1 99 ? -9.664 -3.570 12.374 1.00 79.38 99 ASP A N 1
ATOM 782 C CA . ASP A 1 99 ? -8.876 -4.811 12.338 1.00 79.38 99 ASP A CA 1
ATOM 783 C C . ASP A 1 99 ? -9.540 -5.874 11.448 1.00 79.38 99 ASP A C 1
ATOM 785 O O . ASP A 1 99 ? -8.865 -6.519 10.650 1.00 79.38 99 ASP A O 1
ATOM 789 N N . ASP A 1 100 ? -10.872 -5.975 11.504 1.00 82.56 100 ASP A N 1
ATOM 790 C CA . ASP A 1 100 ? -11.657 -6.893 10.672 1.00 82.56 100 ASP A CA 1
ATOM 791 C C . ASP A 1 100 ? -11.553 -6.542 9.183 1.00 82.56 100 ASP A C 1
ATOM 793 O O . ASP A 1 100 ? -11.332 -7.415 8.344 1.00 82.56 100 ASP A O 1
ATOM 797 N N . GLU A 1 101 ? -11.655 -5.253 8.840 1.00 85.25 101 GLU A N 1
ATOM 798 C CA . GLU A 1 101 ? -11.470 -4.788 7.463 1.00 85.25 101 GLU A CA 1
ATOM 799 C C . GLU A 1 101 ? -10.030 -5.012 6.982 1.00 85.25 101 GLU A C 1
ATOM 801 O O . GLU A 1 101 ? -9.815 -5.399 5.833 1.00 85.25 101 GLU A O 1
ATOM 806 N N . GLY A 1 102 ? -9.044 -4.780 7.854 1.00 87.81 102 GLY A N 1
ATOM 807 C CA . GLY A 1 102 ? -7.630 -5.035 7.590 1.00 87.81 102 GLY A CA 1
ATOM 808 C C . GLY A 1 102 ? -7.366 -6.504 7.272 1.00 87.81 102 GLY A C 1
ATOM 809 O O . GLY A 1 102 ? -6.783 -6.808 6.231 1.00 87.81 102 GLY A O 1
ATOM 810 N N . LEU A 1 103 ? -7.878 -7.409 8.109 1.00 89.00 103 LEU A N 1
ATOM 811 C CA . LEU A 1 103 ? -7.799 -8.858 7.912 1.00 89.00 103 LEU A CA 1
ATOM 812 C C . LEU A 1 103 ? -8.537 -9.322 6.652 1.00 89.00 103 LEU A C 1
ATOM 814 O O . LEU A 1 103 ? -8.046 -10.204 5.947 1.00 89.00 103 LEU A O 1
ATOM 818 N N . ALA A 1 104 ? -9.693 -8.733 6.339 1.00 91.31 104 ALA A N 1
ATOM 819 C CA . ALA A 1 104 ? -10.418 -9.033 5.108 1.00 91.31 104 ALA A CA 1
ATOM 820 C C . ALA A 1 104 ? -9.591 -8.658 3.866 1.00 91.31 104 ALA A C 1
ATOM 822 O O . ALA A 1 104 ? -9.434 -9.484 2.965 1.00 91.31 104 ALA A O 1
ATOM 823 N N . MET A 1 105 ? -9.003 -7.453 3.843 1.00 93.31 105 MET A N 1
ATOM 824 C CA . MET A 1 105 ? -8.100 -7.025 2.766 1.00 93.31 105 MET A CA 1
ATOM 825 C C . MET A 1 105 ? -6.870 -7.932 2.667 1.00 93.31 105 MET A C 1
ATOM 827 O O . MET A 1 105 ? -6.506 -8.348 1.569 1.00 93.31 105 MET A O 1
ATOM 831 N N . ASP A 1 106 ? -6.258 -8.275 3.801 1.00 93.25 106 ASP A N 1
ATOM 832 C CA . ASP A 1 106 ? -5.067 -9.125 3.857 1.00 93.25 106 ASP A CA 1
ATOM 833 C C . ASP A 1 106 ? -5.336 -10.525 3.292 1.00 93.25 106 ASP A C 1
ATOM 835 O O . ASP A 1 106 ? -4.595 -11.012 2.439 1.00 93.25 106 ASP A O 1
ATOM 839 N N . LYS A 1 107 ? -6.470 -11.130 3.665 1.00 93.88 107 LYS A N 1
ATOM 840 C CA . LYS A 1 107 ? -6.922 -12.420 3.128 1.00 93.88 107 LYS A CA 1
ATOM 841 C C . LYS A 1 107 ? -7.115 -12.375 1.611 1.00 93.88 107 LYS A C 1
ATOM 843 O O . LYS A 1 107 ? -6.712 -13.314 0.922 1.00 93.88 107 LYS A O 1
ATOM 848 N N . VAL A 1 108 ? -7.726 -11.309 1.089 1.00 95.19 108 VAL A N 1
ATOM 849 C CA . VAL A 1 108 ? -7.921 -11.121 -0.358 1.00 95.19 108 VAL A CA 1
ATOM 850 C C . VAL A 1 108 ? -6.577 -11.002 -1.072 1.00 95.19 108 VAL A C 1
ATOM 852 O O . VAL A 1 108 ? -6.352 -11.692 -2.066 1.00 95.19 108 VAL A O 1
ATOM 855 N N . ILE A 1 109 ? -5.669 -10.175 -0.551 1.00 94.75 109 ILE A N 1
ATOM 856 C CA . ILE A 1 109 ? -4.345 -9.948 -1.141 1.00 94.75 109 ILE A CA 1
ATOM 857 C C . ILE A 1 109 ? -3.521 -11.236 -1.127 1.00 94.75 109 ILE A C 1
ATOM 859 O O . ILE A 1 109 ? -3.001 -11.638 -2.168 1.00 94.75 109 ILE A O 1
ATOM 863 N N . ALA A 1 110 ? -3.452 -11.923 0.015 1.00 92.44 110 ALA A N 1
ATOM 864 C CA . ALA A 1 110 ? -2.737 -13.187 0.152 1.00 92.44 110 ALA A CA 1
ATOM 865 C C . ALA A 1 110 ? -3.307 -14.276 -0.772 1.00 92.44 110 ALA A C 1
ATOM 867 O O . ALA A 1 110 ? -2.548 -15.049 -1.355 1.00 92.44 110 ALA A O 1
ATOM 868 N N . GLY A 1 111 ? -4.633 -14.322 -0.940 1.00 93.38 111 GLY A N 1
ATOM 869 C CA . GLY A 1 111 ? -5.302 -15.250 -1.850 1.00 93.38 111 GLY A CA 1
ATOM 870 C C . GLY A 1 111 ? -4.998 -14.965 -3.322 1.00 93.38 111 GLY A C 1
ATOM 871 O O . GLY A 1 111 ? -4.565 -15.862 -4.041 1.00 93.38 111 GLY A O 1
ATOM 872 N N . ALA A 1 112 ? -5.176 -13.717 -3.761 1.00 92.38 112 ALA A N 1
ATOM 873 C CA . ALA A 1 112 ? -4.985 -13.314 -5.156 1.00 92.38 112 ALA A CA 1
ATOM 874 C C . ALA A 1 112 ? -3.511 -13.326 -5.594 1.00 92.38 112 ALA A C 1
ATOM 876 O O . ALA A 1 112 ? -3.206 -13.577 -6.760 1.00 92.38 112 ALA A O 1
ATOM 877 N N . MET A 1 113 ? -2.586 -13.069 -4.665 1.00 93.06 113 MET A N 1
ATOM 878 C CA . MET A 1 113 ? -1.148 -13.006 -4.944 1.00 93.06 113 MET A CA 1
ATOM 879 C C . MET A 1 113 ? -0.397 -14.298 -4.610 1.00 93.06 113 MET A C 1
ATOM 881 O O . MET A 1 113 ? 0.824 -14.342 -4.773 1.00 93.06 113 MET A O 1
ATOM 885 N N . LYS A 1 114 ? -1.093 -15.360 -4.181 1.00 89.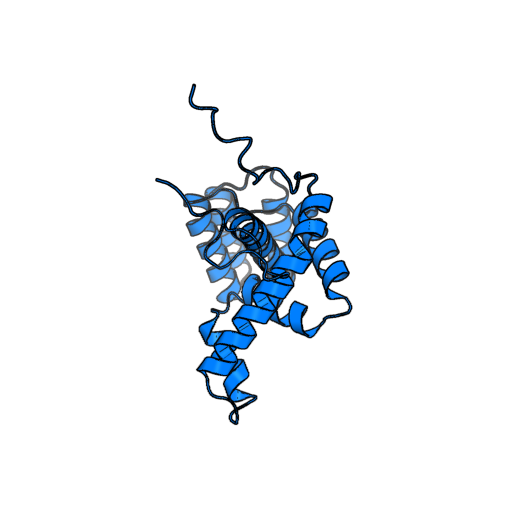56 114 LYS A N 1
ATOM 886 C CA . LYS A 1 114 ? -0.488 -16.639 -3.779 1.00 89.56 114 LYS A CA 1
ATOM 887 C C . LYS A 1 114 ? 0.510 -17.164 -4.814 1.00 89.56 114 LYS A C 1
ATOM 889 O O . LYS A 1 114 ? 1.646 -17.483 -4.459 1.00 89.56 114 LYS A O 1
ATOM 894 N N . ASP A 1 115 ? 0.110 -17.153 -6.083 1.00 88.00 115 ASP A N 1
ATOM 895 C CA . ASP A 1 115 ? 0.911 -17.659 -7.202 1.00 88.00 115 ASP A CA 1
ATOM 896 C C . ASP A 1 115 ? 1.901 -16.616 -7.760 1.00 88.00 115 ASP A C 1
ATOM 898 O O . ASP A 1 115 ? 2.794 -16.953 -8.533 1.00 88.00 115 ASP A O 1
ATOM 902 N N . ASN A 1 116 ? 1.793 -15.348 -7.341 1.00 90.12 116 ASN A N 1
ATOM 903 C CA . ASN A 1 116 ? 2.556 -14.215 -7.875 1.00 90.12 116 ASN A CA 1
ATOM 904 C C . ASN A 1 116 ? 3.280 -13.426 -6.769 1.00 90.12 116 ASN A C 1
ATOM 906 O O . ASN A 1 116 ? 3.099 -12.219 -6.600 1.00 90.12 116 ASN A O 1
ATOM 910 N N . GLN A 1 117 ? 4.179 -14.102 -6.052 1.00 91.50 117 GLN A N 1
ATOM 911 C CA . GLN A 1 117 ? 4.985 -13.513 -4.970 1.00 91.50 117 GLN A CA 1
ATOM 912 C C . GLN A 1 117 ? 5.758 -12.226 -5.344 1.00 91.50 117 GLN A C 1
ATOM 914 O O . GLN A 1 117 ? 5.880 -11.339 -4.497 1.00 91.50 117 GLN A O 1
ATOM 919 N N . PRO A 1 118 ? 6.291 -12.052 -6.574 1.00 90.94 118 PRO A N 1
ATOM 920 C CA . PRO A 1 118 ? 6.921 -10.788 -6.961 1.00 90.94 118 PRO A CA 1
ATOM 921 C C . PRO A 1 118 ? 5.954 -9.594 -6.977 1.00 90.94 118 PRO A C 1
ATOM 923 O O . PRO A 1 118 ? 6.361 -8.493 -6.610 1.00 90.94 118 PRO A O 1
ATOM 926 N N . LEU A 1 119 ? 4.689 -9.805 -7.361 1.00 92.50 119 LEU A N 1
ATOM 927 C CA . LEU A 1 119 ? 3.667 -8.754 -7.350 1.00 92.50 119 LEU A CA 1
ATOM 928 C C . LEU A 1 119 ? 3.261 -8.397 -5.920 1.00 92.50 119 LEU A C 1
ATOM 930 O O . LEU A 1 119 ? 3.120 -7.216 -5.612 1.00 92.50 119 LEU A O 1
ATOM 934 N N . LEU A 1 120 ? 3.172 -9.392 -5.029 1.00 93.62 120 LEU A N 1
ATOM 935 C CA . LEU A 1 120 ? 2.957 -9.147 -3.602 1.00 93.62 120 LEU A CA 1
ATOM 936 C C . LEU A 1 120 ? 4.052 -8.248 -3.022 1.00 93.62 120 LEU A C 1
ATOM 938 O O . LEU A 1 120 ? 3.752 -7.207 -2.447 1.00 93.62 120 LEU A O 1
ATOM 942 N N . ARG A 1 121 ? 5.325 -8.581 -3.269 1.00 92.75 121 ARG A N 1
ATOM 943 C CA . ARG A 1 121 ? 6.456 -7.759 -2.807 1.00 92.75 121 ARG A CA 1
ATOM 944 C C . ARG A 1 121 ? 6.424 -6.341 -3.370 1.00 92.75 121 ARG A C 1
ATOM 946 O O . ARG A 1 121 ? 6.832 -5.400 -2.692 1.00 92.75 121 ARG A O 1
ATOM 953 N N . LEU A 1 122 ? 5.962 -6.170 -4.609 1.00 93.88 122 LEU A N 1
ATOM 954 C CA . LEU A 1 122 ? 5.798 -4.848 -5.209 1.00 93.88 122 LEU A CA 1
ATOM 955 C C . LEU A 1 122 ? 4.702 -4.039 -4.494 1.00 93.88 122 LEU A C 1
ATOM 957 O O . LEU A 1 122 ? 4.910 -2.860 -4.202 1.00 93.88 122 LEU A O 1
ATOM 961 N N . LEU A 1 123 ? 3.572 -4.672 -4.166 1.00 93.88 123 LEU A N 1
ATOM 962 C CA . LEU A 1 123 ? 2.498 -4.058 -3.383 1.00 93.88 123 LEU A CA 1
ATOM 963 C C . LEU A 1 123 ? 2.961 -3.696 -1.971 1.00 93.88 123 LEU A C 1
ATOM 965 O O . LEU A 1 123 ? 2.700 -2.583 -1.524 1.00 93.88 123 LEU A O 1
ATOM 969 N N . GLU A 1 124 ? 3.688 -4.582 -1.292 1.00 91.81 124 GLU A N 1
ATOM 970 C CA . GLU A 1 124 ? 4.266 -4.323 0.032 1.00 91.81 124 GLU A CA 1
ATOM 971 C C . GLU A 1 124 ? 5.206 -3.113 -0.012 1.00 91.81 124 GLU A C 1
ATOM 973 O O . GLU A 1 124 ? 5.008 -2.149 0.727 1.00 91.81 124 GLU A O 1
ATOM 978 N N . ARG A 1 125 ? 6.166 -3.072 -0.947 1.00 91.44 125 ARG A N 1
ATOM 979 C CA . ARG A 1 125 ? 7.064 -1.911 -1.112 1.00 91.44 125 ARG A CA 1
ATOM 980 C C . ARG A 1 125 ? 6.292 -0.615 -1.349 1.00 91.44 125 ARG A C 1
ATOM 982 O O . ARG A 1 125 ? 6.601 0.416 -0.749 1.00 91.44 125 ARG A O 1
ATOM 989 N N . ARG A 1 126 ? 5.265 -0.664 -2.202 1.00 92.69 126 ARG A N 1
ATOM 990 C CA . ARG A 1 126 ? 4.474 0.512 -2.575 1.00 92.69 126 ARG A CA 1
ATOM 991 C C . ARG A 1 126 ? 3.568 1.009 -1.449 1.00 92.69 126 ARG A C 1
ATOM 993 O O . ARG A 1 126 ? 3.527 2.212 -1.191 1.00 92.69 126 ARG A O 1
ATOM 1000 N N . TYR A 1 127 ? 2.817 0.113 -0.818 1.00 90.38 127 TYR A N 1
ATOM 1001 C CA . TYR A 1 127 ? 1.713 0.457 0.079 1.00 90.38 127 TYR A CA 1
ATOM 1002 C C . TYR A 1 127 ? 2.073 0.329 1.559 1.00 90.38 127 TYR A C 1
ATOM 1004 O O . TYR A 1 127 ? 1.639 1.171 2.346 1.00 90.38 127 TYR A O 1
ATOM 1012 N N . GLN A 1 128 ? 2.893 -0.655 1.936 1.00 85.69 128 GLN A N 1
ATOM 1013 C CA . GLN A 1 128 ? 3.393 -0.821 3.305 1.00 85.69 128 GLN A CA 1
ATOM 1014 C C . GLN A 1 128 ? 4.661 0.016 3.528 1.00 85.69 128 GLN A C 1
ATOM 1016 O O . GLN A 1 128 ? 4.727 0.807 4.466 1.00 85.69 128 GLN A O 1
ATOM 1021 N N . GLY A 1 129 ? 5.633 -0.089 2.613 1.00 81.94 129 GLY A N 1
ATOM 1022 C CA . GLY A 1 129 ? 6.896 0.660 2.643 1.00 81.94 129 GLY A CA 1
ATOM 1023 C C . GLY A 1 129 ? 6.783 2.120 2.192 1.00 81.94 129 GLY A C 1
ATOM 1024 O O . GLY A 1 129 ? 7.736 2.880 2.342 1.00 81.94 129 GLY A O 1
ATOM 1025 N N . LYS A 1 130 ? 5.625 2.528 1.648 1.00 81.56 130 LYS A N 1
ATOM 1026 C CA . LYS A 1 130 ? 5.346 3.876 1.110 1.00 81.56 130 LYS A CA 1
ATOM 1027 C C . LYS A 1 130 ? 6.341 4.357 0.044 1.00 81.56 130 LYS A C 1
ATOM 1029 O O . LYS A 1 130 ? 6.417 5.558 -0.219 1.00 81.56 130 LYS A O 1
ATOM 1034 N N . MET A 1 131 ? 7.068 3.448 -0.601 1.00 88.38 131 MET A N 1
ATOM 1035 C CA . MET A 1 131 ? 8.055 3.823 -1.605 1.00 88.38 131 MET A CA 1
ATOM 1036 C C . MET A 1 131 ? 7.373 4.473 -2.811 1.00 88.38 131 MET A C 1
ATOM 1038 O O . MET A 1 131 ? 6.308 4.050 -3.284 1.00 88.38 131 MET A O 1
ATOM 1042 N N . SER A 1 132 ? 7.986 5.526 -3.334 1.00 90.50 132 SER A N 1
ATOM 1043 C CA . SER A 1 132 ? 7.580 6.139 -4.590 1.00 90.50 132 SER A CA 1
ATOM 1044 C C . SER A 1 132 ? 7.867 5.204 -5.768 1.00 90.50 132 SER A C 1
ATOM 1046 O O . SER A 1 132 ? 8.789 4.390 -5.745 1.00 90.50 132 SER A O 1
ATOM 1048 N N . MET A 1 133 ? 7.113 5.364 -6.860 1.00 89.56 133 MET A N 1
ATOM 1049 C CA . MET A 1 133 ? 7.368 4.624 -8.107 1.00 89.56 133 MET A CA 1
ATOM 1050 C C . MET A 1 133 ? 8.791 4.837 -8.632 1.00 89.56 133 MET A C 1
ATOM 1052 O O . MET A 1 133 ? 9.342 3.973 -9.308 1.00 89.56 133 MET A O 1
ATOM 1056 N N . ARG A 1 134 ? 9.379 5.999 -8.328 1.00 91.94 134 ARG A N 1
ATOM 1057 C CA . ARG A 1 134 ? 10.752 6.330 -8.688 1.00 91.94 134 ARG A CA 1
ATOM 1058 C C . ARG A 1 134 ? 11.746 5.500 -7.880 1.00 91.94 134 ARG A C 1
ATOM 1060 O O . ARG A 1 134 ? 12.589 4.868 -8.497 1.00 91.94 134 ARG A O 1
ATOM 1067 N N . GLU A 1 135 ? 11.617 5.463 -6.556 1.00 93.06 135 GLU A N 1
ATOM 1068 C CA . GLU A 1 135 ? 12.521 4.700 -5.679 1.00 93.06 135 GLU A CA 1
ATOM 1069 C C . GLU A 1 135 ? 12.472 3.202 -5.995 1.00 93.06 135 GLU A C 1
ATOM 1071 O O . GLU A 1 135 ? 13.511 2.566 -6.144 1.00 93.06 135 GLU A O 1
ATOM 1076 N N . ILE A 1 136 ? 11.273 2.648 -6.213 1.00 93.56 136 ILE A N 1
ATOM 1077 C CA . ILE A 1 136 ? 11.120 1.241 -6.615 1.00 93.56 136 ILE A CA 1
ATOM 1078 C C . ILE A 1 136 ? 11.819 0.979 -7.960 1.00 93.56 136 ILE A C 1
ATOM 1080 O O . ILE A 1 136 ? 12.487 -0.041 -8.136 1.00 93.56 136 ILE A O 1
ATOM 1084 N N . ALA A 1 137 ? 11.683 1.896 -8.922 1.00 93.62 137 ALA A N 1
ATOM 1085 C CA . ALA A 1 137 ? 12.347 1.773 -10.215 1.00 93.62 137 ALA A CA 1
ATOM 1086 C C . ALA A 1 137 ? 13.874 1.935 -10.117 1.00 93.62 137 ALA A C 1
ATOM 1088 O O . ALA A 1 137 ? 14.591 1.289 -10.880 1.00 93.62 137 ALA A O 1
ATOM 1089 N N . GLU A 1 138 ? 14.370 2.774 -9.203 1.00 94.00 138 GLU A N 1
ATOM 1090 C CA . GLU A 1 138 ? 15.802 2.956 -8.942 1.00 94.00 138 GLU A CA 1
ATOM 1091 C C . GLU A 1 138 ? 16.398 1.667 -8.365 1.00 94.00 138 GLU A C 1
ATOM 1093 O O . GLU A 1 138 ? 17.368 1.156 -8.919 1.00 94.00 138 GLU A O 1
ATOM 1098 N N . GLU A 1 139 ? 15.766 1.057 -7.356 1.00 93.44 139 GLU A N 1
ATOM 1099 C CA . GLU A 1 139 ? 16.184 -0.251 -6.826 1.00 93.44 139 GLU A CA 1
ATOM 1100 C C . GLU A 1 139 ? 16.177 -1.354 -7.890 1.00 93.44 139 GLU A C 1
ATOM 1102 O O . GLU A 1 139 ? 17.101 -2.170 -7.979 1.00 93.44 139 GLU A O 1
ATOM 1107 N N . PHE A 1 140 ? 15.130 -1.385 -8.719 1.00 92.81 140 PHE A N 1
ATOM 1108 C CA . PHE A 1 140 ? 15.025 -2.371 -9.788 1.00 92.81 140 PHE A CA 1
ATOM 1109 C C . PHE A 1 140 ? 16.129 -2.188 -10.837 1.00 92.81 140 PHE A C 1
ATOM 1111 O O . PHE A 1 140 ? 16.694 -3.178 -11.301 1.00 92.81 140 PHE A O 1
ATOM 1118 N N . HIS A 1 141 ? 16.473 -0.939 -11.166 1.00 93.81 141 HIS A N 1
ATOM 1119 C CA . HIS A 1 141 ? 17.564 -0.612 -12.082 1.00 93.81 141 HIS A CA 1
ATOM 1120 C C . HIS A 1 141 ? 18.944 -0.936 -11.502 1.00 93.81 141 HIS A C 1
ATOM 1122 O O . HIS A 1 141 ? 19.783 -1.458 -12.226 1.00 93.81 141 HIS A O 1
ATOM 1128 N N . LEU A 1 142 ? 19.175 -0.716 -10.204 1.00 93.88 142 LEU A N 1
ATOM 1129 C CA . LEU A 1 142 ? 20.423 -1.127 -9.545 1.00 93.88 142 LEU A CA 1
ATOM 1130 C C . LEU A 1 142 ? 20.653 -2.640 -9.640 1.00 93.88 142 LEU A C 1
ATOM 1132 O O . LEU A 1 142 ? 21.788 -3.089 -9.774 1.00 93.88 142 LEU A O 1
ATOM 1136 N N . SER A 1 143 ? 19.570 -3.416 -9.602 1.00 91.38 143 SER A N 1
ATOM 1137 C CA . SER A 1 143 ? 19.616 -4.875 -9.750 1.00 91.38 143 SER A CA 1
ATOM 1138 C C . SER A 1 143 ? 19.754 -5.328 -11.212 1.00 91.38 143 SER A C 1
ATOM 1140 O O . SER A 1 143 ? 20.132 -6.469 -11.454 1.00 91.38 143 SER A O 1
ATOM 1142 N N . HIS A 1 144 ? 19.435 -4.447 -12.166 1.00 89.81 144 HIS A N 1
ATOM 1143 C CA . HIS A 1 144 ? 19.419 -4.705 -13.608 1.00 89.81 144 HIS A CA 1
ATOM 1144 C C . HIS A 1 144 ? 20.022 -3.516 -14.385 1.00 89.81 144 HIS A C 1
ATOM 1146 O O . HIS A 1 144 ? 19.296 -2.760 -15.056 1.00 89.81 144 HIS A O 1
ATOM 1152 N N . PRO A 1 145 ? 21.343 -3.289 -14.264 1.00 89.62 145 PRO A N 1
ATOM 1153 C CA . PRO A 1 145 ? 22.013 -2.143 -14.874 1.00 89.62 145 PRO A CA 1
ATOM 1154 C C . PRO A 1 145 ? 22.050 -2.216 -16.409 1.00 89.62 145 PRO A C 1
ATOM 1156 O O . PRO A 1 145 ? 22.301 -1.207 -17.065 1.00 89.62 145 PRO A O 1
ATOM 1159 N N . GLU A 1 146 ? 21.781 -3.384 -16.997 1.00 93.31 146 GLU A N 1
ATOM 1160 C CA . GLU A 1 146 ? 21.694 -3.595 -18.442 1.00 93.31 146 GLU A CA 1
ATOM 1161 C C . GLU A 1 146 ? 20.470 -2.923 -19.080 1.00 93.31 146 GLU A C 1
ATOM 1163 O O . GLU A 1 146 ? 20.474 -2.614 -20.273 1.00 93.31 146 GLU A O 1
ATOM 1168 N N . MET A 1 147 ? 19.412 -2.683 -18.299 1.00 92.38 147 MET A N 1
ATOM 1169 C CA . MET A 1 147 ? 18.205 -2.002 -18.757 1.00 92.38 147 MET A CA 1
ATOM 1170 C C . MET A 1 147 ? 18.280 -0.505 -18.466 1.00 92.38 147 MET A C 1
ATOM 1172 O O . MET A 1 147 ? 18.736 -0.086 -17.409 1.00 92.38 147 MET A O 1
ATOM 1176 N N . SER A 1 148 ? 17.743 0.331 -19.359 1.00 95.12 148 SER A N 1
ATOM 1177 C CA . SER A 1 148 ? 17.612 1.761 -19.061 1.00 95.12 148 SER A CA 1
ATOM 1178 C C . SER A 1 148 ? 16.612 2.004 -17.925 1.00 95.12 148 SER A C 1
ATOM 1180 O O . SER A 1 148 ? 15.563 1.356 -17.858 1.00 95.12 148 SER A O 1
ATOM 1182 N N . PHE A 1 149 ? 16.869 3.014 -17.089 1.00 92.88 149 PHE A N 1
ATOM 1183 C CA . PHE A 1 149 ? 15.961 3.412 -16.005 1.00 92.88 149 PHE A CA 1
ATOM 1184 C C . PHE A 1 149 ? 14.510 3.632 -16.479 1.00 92.88 149 PHE A C 1
ATOM 1186 O O . PHE A 1 149 ? 13.552 3.252 -15.806 1.00 92.88 149 PHE A O 1
ATOM 1193 N N . MET A 1 150 ? 14.326 4.191 -17.680 1.00 93.38 150 MET A N 1
ATOM 1194 C CA . MET A 1 150 ? 12.996 4.389 -18.267 1.00 93.38 150 MET A CA 1
ATOM 1195 C C . MET A 1 150 ? 12.264 3.072 -18.553 1.00 93.38 150 MET A C 1
ATOM 1197 O O . MET A 1 150 ? 11.045 3.004 -18.395 1.00 93.38 150 MET A O 1
ATOM 1201 N N . THR A 1 151 ? 12.990 2.025 -18.948 1.00 93.19 151 THR A N 1
ATOM 1202 C CA . THR A 1 151 ? 12.428 0.682 -19.151 1.00 93.19 151 THR A CA 1
ATOM 1203 C C . THR A 1 151 ? 12.019 0.069 -17.817 1.00 93.19 151 THR A C 1
ATOM 1205 O O . THR A 1 151 ? 10.899 -0.426 -17.693 1.00 93.19 151 THR A O 1
ATOM 1208 N N . CYS A 1 152 ? 12.879 0.185 -16.803 1.00 92.69 152 CYS A N 1
ATOM 1209 C CA . CYS A 1 152 ? 12.598 -0.237 -15.432 1.00 92.69 152 CYS A CA 1
ATOM 1210 C C . CYS A 1 152 ? 11.316 0.412 -14.899 1.00 92.69 152 CYS A C 1
ATOM 1212 O O . CYS A 1 152 ? 10.387 -0.282 -14.495 1.00 92.69 152 CYS A O 1
ATOM 1214 N N . ARG A 1 153 ? 11.211 1.741 -14.997 1.00 93.56 153 ARG A N 1
ATOM 1215 C CA . ARG A 1 153 ? 10.038 2.491 -14.536 1.00 93.56 153 ARG A CA 1
ATOM 1216 C C . ARG A 1 153 ? 8.744 2.053 -15.223 1.00 93.56 153 ARG A C 1
ATOM 1218 O O . ARG A 1 153 ? 7.740 1.871 -14.543 1.00 93.56 153 ARG A O 1
ATOM 1225 N N . ARG A 1 154 ? 8.756 1.871 -16.549 1.00 92.19 154 ARG A N 1
ATOM 1226 C CA . ARG A 1 154 ? 7.576 1.400 -17.301 1.00 92.19 154 ARG A CA 1
ATOM 1227 C C . ARG A 1 154 ? 7.151 -0.004 -16.875 1.00 92.19 154 ARG A C 1
ATOM 1229 O O . ARG A 1 154 ? 5.962 -0.254 -16.744 1.00 92.19 154 ARG A O 1
ATOM 1236 N N . ARG A 1 155 ? 8.106 -0.906 -16.630 1.00 92.88 155 ARG A N 1
ATOM 1237 C CA . ARG A 1 155 ? 7.807 -2.262 -16.145 1.00 92.88 155 ARG A CA 1
ATOM 1238 C C . ARG A 1 155 ? 7.165 -2.244 -14.763 1.00 92.88 155 ARG A C 1
ATOM 1240 O O . ARG A 1 155 ? 6.150 -2.901 -14.578 1.00 92.88 155 ARG A O 1
ATOM 1247 N N . ILE A 1 156 ? 7.706 -1.452 -13.836 1.00 93.50 156 ILE A N 1
ATOM 1248 C CA . ILE A 1 156 ? 7.119 -1.284 -12.500 1.00 93.50 156 ILE A CA 1
ATOM 1249 C C . ILE A 1 156 ? 5.683 -0.746 -12.590 1.00 93.50 156 ILE A C 1
ATOM 1251 O O . ILE A 1 156 ? 4.810 -1.248 -11.891 1.00 93.50 156 ILE A O 1
ATOM 1255 N N . ASP A 1 157 ? 5.425 0.225 -13.470 1.00 91.00 157 ASP A N 1
ATOM 1256 C CA . ASP A 1 157 ? 4.082 0.783 -13.690 1.00 91.00 157 ASP A CA 1
ATOM 1257 C C . ASP A 1 157 ? 3.088 -0.275 -14.195 1.00 91.00 157 ASP A C 1
ATOM 1259 O O . ASP A 1 157 ? 2.002 -0.433 -13.642 1.00 91.00 157 ASP A O 1
ATOM 1263 N N . VAL A 1 158 ? 3.500 -1.075 -15.184 1.00 90.69 158 VAL A N 1
ATOM 1264 C CA . VAL A 1 158 ? 2.690 -2.175 -15.731 1.00 90.69 158 VAL A CA 1
ATOM 1265 C C . VAL A 1 158 ? 2.420 -3.249 -14.677 1.00 90.69 158 VAL A C 1
ATOM 1267 O O . VAL A 1 158 ? 1.284 -3.693 -14.533 1.00 90.69 158 VAL A O 1
ATOM 1270 N N . TRP A 1 159 ? 3.439 -3.668 -13.924 1.00 93.00 159 TRP A N 1
ATOM 1271 C CA . TRP A 1 159 ? 3.287 -4.701 -12.897 1.00 93.00 159 TRP A CA 1
ATOM 1272 C C . TRP A 1 159 ? 2.415 -4.240 -11.735 1.00 93.00 159 TRP A C 1
ATOM 1274 O O . TRP A 1 159 ? 1.600 -5.019 -11.245 1.00 93.00 159 TRP A O 1
ATOM 1284 N N . LEU A 1 160 ? 2.543 -2.978 -11.317 1.00 92.25 160 LEU A N 1
ATOM 1285 C CA . LEU A 1 160 ? 1.686 -2.426 -10.276 1.00 92.25 160 LEU A CA 1
ATOM 1286 C C . LEU A 1 160 ? 0.234 -2.319 -10.761 1.00 92.25 160 LEU A C 1
ATOM 1288 O O . LEU A 1 160 ? -0.669 -2.751 -10.051 1.00 92.25 160 LEU A O 1
ATOM 1292 N N . GLY A 1 161 ? 0.012 -1.825 -11.983 1.00 90.81 161 GLY A N 1
ATOM 1293 C CA . GLY A 1 161 ? -1.324 -1.764 -12.583 1.00 90.81 161 GLY A CA 1
ATOM 1294 C C . GLY A 1 161 ? -1.967 -3.145 -12.739 1.00 90.81 161 GLY A C 1
ATOM 1295 O O . GLY A 1 161 ? -3.145 -3.314 -12.434 1.00 90.81 161 GLY A O 1
ATOM 1296 N N . MET A 1 162 ? -1.183 -4.154 -13.130 1.00 89.81 162 MET A N 1
ATOM 1297 C CA . MET A 1 162 ? -1.635 -5.546 -13.192 1.00 89.81 162 MET A CA 1
ATOM 1298 C C . MET A 1 162 ? -2.036 -6.068 -11.808 1.00 89.81 162 MET A C 1
ATOM 1300 O O . MET A 1 162 ? -3.108 -6.650 -11.667 1.00 89.81 162 MET A O 1
ATOM 1304 N N . ALA A 1 163 ? -1.214 -5.831 -10.782 1.00 92.25 163 ALA A N 1
ATOM 1305 C CA . ALA A 1 163 ? -1.520 -6.254 -9.420 1.00 92.25 163 ALA A CA 1
ATOM 1306 C C . ALA A 1 163 ? -2.798 -5.584 -8.881 1.00 92.25 163 ALA A C 1
ATOM 1308 O O . ALA A 1 163 ? -3.640 -6.251 -8.285 1.00 92.25 163 ALA A O 1
ATOM 1309 N N . GLU A 1 164 ? -2.977 -4.284 -9.133 1.00 92.75 164 GLU A N 1
ATOM 1310 C CA . GLU A 1 164 ? -4.192 -3.543 -8.769 1.00 92.75 164 GLU A CA 1
ATOM 1311 C C . GLU A 1 164 ? -5.432 -4.084 -9.490 1.00 92.75 164 GLU A C 1
ATOM 1313 O O . GLU A 1 164 ? -6.467 -4.292 -8.860 1.00 92.75 164 GLU A O 1
ATOM 1318 N N . SER A 1 165 ? -5.316 -4.372 -10.788 1.00 89.75 165 SER A N 1
ATOM 1319 C CA . SER A 1 165 ? -6.394 -4.947 -11.598 1.00 89.75 165 SER A CA 1
ATOM 1320 C C . SER A 1 165 ? -6.821 -6.332 -11.102 1.00 89.75 165 SER A C 1
ATOM 1322 O O . SER A 1 165 ? -8.010 -6.583 -10.908 1.00 89.75 165 SER A O 1
ATOM 1324 N N . MET A 1 166 ? -5.856 -7.204 -10.784 1.00 90.12 166 MET A N 1
ATOM 1325 C CA . MET A 1 166 ? -6.122 -8.536 -10.224 1.00 90.12 166 MET A CA 1
ATOM 1326 C C . MET A 1 166 ? -6.831 -8.485 -8.865 1.00 90.12 166 MET A C 1
ATOM 1328 O O . MET A 1 166 ? -7.583 -9.398 -8.531 1.00 90.12 166 MET A O 1
ATOM 1332 N N . LEU A 1 167 ? -6.583 -7.439 -8.074 1.00 92.19 167 LEU A N 1
ATOM 1333 C CA . LEU A 1 167 ? -7.179 -7.280 -6.748 1.00 92.19 167 LEU A CA 1
ATOM 1334 C C . LEU A 1 167 ? -8.540 -6.604 -6.771 1.00 92.19 167 LEU A C 1
ATOM 1336 O O . LEU A 1 167 ? -9.291 -6.762 -5.814 1.00 92.19 167 LEU A O 1
ATOM 1340 N N . TYR A 1 168 ? -8.868 -5.863 -7.826 1.00 89.94 168 TYR A N 1
ATOM 1341 C CA . TYR A 1 168 ? -10.069 -5.040 -7.857 1.00 89.94 168 TYR A CA 1
ATOM 1342 C C . TYR A 1 168 ? -11.350 -5.853 -7.629 1.00 89.94 168 TYR A C 1
ATOM 1344 O O . TYR A 1 168 ? -12.063 -5.593 -6.661 1.00 89.94 168 TYR A O 1
ATOM 1352 N N . GLN A 1 169 ? -11.605 -6.872 -8.457 1.00 87.88 169 GLN A N 1
ATOM 1353 C CA . GLN A 1 169 ? -12.828 -7.673 -8.351 1.00 87.88 169 GLN A CA 1
ATOM 1354 C C . GLN A 1 169 ? -12.908 -8.460 -7.027 1.00 87.88 169 GLN A C 1
ATOM 1356 O O . GLN A 1 169 ? -13.901 -8.294 -6.319 1.00 87.88 169 GLN A O 1
ATOM 1361 N N . PRO A 1 170 ? -11.871 -9.217 -6.601 1.00 90.50 170 PRO A N 1
ATOM 1362 C CA . PRO A 1 170 ? -11.900 -9.907 -5.308 1.00 90.50 170 PRO A CA 1
ATOM 1363 C C . PRO A 1 170 ? -12.097 -8.968 -4.111 1.00 90.50 170 PRO A C 1
ATOM 1365 O O . PRO A 1 170 ? -12.726 -9.336 -3.119 1.00 90.50 170 PRO A O 1
ATOM 1368 N N . MET A 1 171 ? -11.563 -7.745 -4.189 1.00 91.94 171 MET A N 1
ATOM 1369 C CA . MET A 1 171 ? -11.736 -6.739 -3.145 1.00 91.94 171 MET A CA 1
ATOM 1370 C C . MET A 1 171 ? -13.159 -6.171 -3.141 1.00 91.94 171 MET A C 1
ATOM 1372 O O . MET A 1 171 ? -13.714 -5.934 -2.071 1.00 91.94 171 MET A O 1
ATOM 1376 N N . CYS A 1 172 ? -13.770 -5.958 -4.309 1.00 88.00 172 CYS A N 1
ATOM 1377 C CA . CYS A 1 172 ? -15.179 -5.577 -4.416 1.00 88.00 172 CYS A CA 1
ATOM 1378 C C . CYS A 1 172 ? -16.094 -6.635 -3.789 1.00 88.00 172 CYS A C 1
ATOM 1380 O O . CYS A 1 172 ? -16.949 -6.282 -2.974 1.00 88.00 172 CYS A O 1
ATOM 1382 N N . ASP A 1 173 ? -15.854 -7.912 -4.099 1.00 88.31 173 ASP A N 1
ATOM 1383 C CA . ASP A 1 173 ? -16.634 -9.041 -3.585 1.00 88.31 173 ASP A CA 1
ATOM 1384 C C . ASP A 1 173 ? -16.532 -9.147 -2.054 1.00 88.31 173 ASP A C 1
ATOM 1386 O O . ASP A 1 173 ? -17.538 -9.326 -1.370 1.00 88.31 173 ASP A O 1
ATOM 1390 N N . ALA A 1 174 ? -15.332 -8.962 -1.491 1.00 88.69 174 ALA A N 1
ATOM 1391 C CA . ALA A 1 174 ? -15.107 -9.024 -0.044 1.00 88.69 174 ALA A CA 1
ATOM 1392 C C . ALA A 1 174 ? -15.790 -7.896 0.752 1.00 88.69 174 ALA A C 1
ATOM 1394 O O . ALA A 1 174 ? -16.036 -8.055 1.945 1.00 88.69 174 ALA A O 1
ATOM 1395 N N . PHE A 1 175 ? -16.078 -6.761 0.111 1.00 84.62 175 PHE A N 1
ATOM 1396 C CA . PHE A 1 175 ? -16.712 -5.593 0.733 1.00 84.62 175 PHE A CA 1
ATOM 1397 C C . PHE A 1 175 ? -18.135 -5.341 0.214 1.00 84.62 175 PHE A C 1
ATOM 1399 O O . PHE A 1 175 ? -18.644 -4.229 0.382 1.00 84.62 175 PHE A O 1
ATOM 1406 N N . GLU A 1 176 ? -18.741 -6.325 -0.465 1.00 78.31 176 GLU A N 1
ATOM 1407 C CA . GLU A 1 176 ? -20.090 -6.255 -1.057 1.00 78.31 176 GLU A CA 1
ATOM 1408 C C . GLU A 1 176 ? -20.328 -4.963 -1.865 1.00 78.31 176 GLU A C 1
ATOM 1410 O O . GLU A 1 176 ? -21.434 -4.428 -1.972 1.00 78.31 176 GLU A O 1
ATOM 1415 N N . THR A 1 177 ? -19.255 -4.411 -2.432 1.00 70.12 177 THR A N 1
ATOM 1416 C CA . THR A 1 177 ? -19.311 -3.179 -3.207 1.00 70.12 177 THR A CA 1
ATOM 1417 C C . THR A 1 177 ? -19.511 -3.590 -4.649 1.00 70.12 177 THR A C 1
ATOM 1419 O O . THR A 1 177 ? -18.599 -4.158 -5.239 1.00 70.12 177 THR A O 1
ATOM 1422 N N . SER A 1 178 ? -20.685 -3.300 -5.219 1.00 58.41 178 SER A N 1
ATOM 1423 C CA . SER A 1 178 ? -20.940 -3.573 -6.638 1.00 58.41 178 SER A CA 1
ATOM 1424 C C . SER A 1 178 ? -19.786 -3.025 -7.484 1.00 58.41 178 SER A C 1
ATOM 1426 O O . SER A 1 178 ? -19.517 -1.820 -7.457 1.00 58.41 178 SER A O 1
ATOM 1428 N N . SER A 1 179 ? -19.101 -3.899 -8.228 1.00 58.00 179 SER A N 1
ATOM 1429 C CA . SER A 1 179 ? -18.089 -3.489 -9.210 1.00 58.00 179 SER A CA 1
ATOM 1430 C C . SER A 1 179 ? -18.711 -2.622 -10.312 1.00 58.00 179 SER A C 1
ATOM 1432 O O . SER A 1 179 ? -18.024 -1.838 -10.965 1.00 58.00 179 SER A O 1
ATOM 1434 N N . GLU A 1 180 ? -20.044 -2.656 -10.441 1.00 55.25 180 GLU A N 1
ATOM 1435 C CA . GLU A 1 180 ? -20.816 -1.784 -11.320 1.00 55.25 180 GLU A CA 1
ATOM 1436 C C . GLU A 1 180 ? -21.084 -0.376 -10.762 1.00 55.25 180 GLU A C 1
ATOM 1438 O O . GLU A 1 180 ? -21.538 0.514 -11.481 1.00 55.25 180 GLU A O 1
ATOM 1443 N N . ARG A 1 181 ? -20.757 -0.111 -9.493 1.00 57.78 181 ARG A N 1
ATOM 1444 C CA . ARG A 1 181 ? -21.046 1.172 -8.829 1.00 57.78 181 ARG A CA 1
ATOM 1445 C C . ARG A 1 181 ? -20.365 2.377 -9.486 1.00 57.78 181 ARG A C 1
ATOM 1447 O O . ARG A 1 181 ? -20.841 3.499 -9.330 1.00 57.78 181 ARG A O 1
ATOM 1454 N N . PHE A 1 182 ? -19.251 2.163 -10.185 1.00 56.81 182 PHE A N 1
ATOM 1455 C CA . PHE A 1 182 ? -18.499 3.228 -10.856 1.00 56.81 182 PHE A CA 1
ATOM 1456 C C . PHE A 1 182 ? -18.869 3.408 -12.332 1.00 56.81 182 PHE A C 1
ATOM 1458 O O . PHE A 1 182 ? -18.257 4.233 -13.012 1.00 56.81 182 PHE A O 1
ATOM 1465 N N . TYR A 1 183 ? -19.858 2.666 -12.838 1.00 53.50 183 TYR A N 1
ATOM 1466 C CA . TYR A 1 183 ? -20.401 2.918 -14.166 1.00 53.50 183 TYR A CA 1
ATOM 1467 C C . TYR A 1 183 ? -21.275 4.173 -14.116 1.00 53.50 183 TYR A C 1
ATOM 1469 O O . TYR A 1 183 ? -22.078 4.364 -13.202 1.00 53.50 183 TYR A O 1
ATOM 1477 N N . LEU A 1 184 ? -21.131 5.038 -15.120 1.00 48.66 184 LEU A N 1
ATOM 1478 C CA . LEU A 1 184 ? -22.097 6.103 -15.363 1.00 48.66 184 LEU A CA 1
ATOM 1479 C C . LEU A 1 184 ? -23.434 5.433 -15.700 1.00 48.66 184 LEU A C 1
ATOM 1481 O O . LEU A 1 184 ? -23.562 4.803 -16.749 1.00 48.66 184 LEU A O 1
ATOM 1485 N N . GLN A 1 185 ? -24.414 5.531 -14.801 1.00 46.28 185 GLN A N 1
ATOM 1486 C CA . GLN A 1 185 ? -25.788 5.150 -15.111 1.00 46.28 185 GLN A CA 1
ATOM 1487 C C . GLN A 1 185 ? -26.281 6.097 -16.206 1.00 46.28 185 GLN A C 1
ATOM 1489 O O . GLN A 1 185 ? -26.487 7.268 -15.913 1.00 46.28 185 GLN A O 1
ATOM 1494 N N . SER A 1 186 ? -26.355 5.585 -17.441 1.00 50.25 186 SER A N 1
ATOM 1495 C CA . SER A 1 186 ? -26.958 6.161 -18.657 1.00 50.25 186 SER A CA 1
ATOM 1496 C C . SER A 1 186 ? -26.900 7.689 -18.804 1.00 50.25 186 SER A C 1
ATOM 1498 O O . SER A 1 186 ? -27.551 8.421 -18.058 1.00 50.25 186 SER A O 1
ATOM 1500 N N . GLU A 1 187 ? -26.212 8.175 -19.843 1.00 46.50 187 GLU A N 1
ATOM 1501 C CA . GLU A 1 187 ? -26.311 9.579 -20.263 1.00 46.50 187 GLU A CA 1
ATOM 1502 C C . GLU A 1 187 ? -27.788 10.010 -20.361 1.00 46.50 187 GLU A C 1
ATOM 1504 O O . GLU A 1 187 ? -28.612 9.242 -20.872 1.00 46.50 187 GLU A O 1
ATOM 1509 N N . PRO A 1 188 ? -28.163 11.202 -19.856 1.00 44.66 188 PRO A N 1
ATOM 1510 C CA . PRO A 1 188 ? -29.532 11.673 -19.980 1.00 44.66 188 PRO A CA 1
ATOM 1511 C C . PRO A 1 188 ? -29.879 11.772 -21.465 1.00 44.66 188 PRO A C 1
ATOM 1513 O O . PRO A 1 188 ? -29.211 12.482 -22.219 1.00 44.66 188 PRO A O 1
ATOM 1516 N N . ILE A 1 189 ? -30.927 11.049 -21.869 1.00 48.19 189 ILE A N 1
ATOM 1517 C CA . ILE A 1 189 ? -31.502 11.131 -23.210 1.00 48.19 189 ILE A CA 1
ATOM 1518 C C . ILE A 1 189 ? -31.903 12.590 -23.414 1.00 48.19 189 ILE A C 1
ATOM 1520 O O . ILE A 1 189 ? -32.844 13.087 -22.796 1.00 48.19 189 ILE A O 1
ATOM 1524 N N . THR A 1 190 ? -31.133 13.294 -24.232 1.00 46.16 190 THR A N 1
ATOM 1525 C CA . THR A 1 190 ? -31.450 14.648 -24.667 1.00 46.16 190 THR A CA 1
ATOM 1526 C C . THR A 1 190 ? -32.541 14.505 -25.721 1.00 46.16 190 THR A C 1
ATOM 1528 O O . THR A 1 190 ? -32.266 14.102 -26.849 1.00 46.16 190 THR A O 1
ATOM 1531 N N . GLY A 1 191 ? -33.789 14.702 -25.290 1.00 45.12 191 GLY A N 1
ATOM 1532 C CA . GLY A 1 191 ? -34.947 14.858 -26.172 1.00 45.12 191 GLY A CA 1
ATOM 1533 C C . GLY A 1 191 ? -34.994 16.233 -26.821 1.00 45.12 191 GLY A C 1
ATOM 1534 O O . GLY A 1 191 ? -34.373 17.169 -26.265 1.00 45.12 191 GLY A O 1
#